Protein AF-A0A1F9MI83-F1 (afdb_monomer_lite)

Radius of gyration: 18.37 Å; chains: 1; bounding box: 44×32×66 Å

Secondary structure (DSSP, 8-state):
--TTTT---HHHHHHHHHHH--HHHHHHHHHHHHHHHHHHSSSPPPHHHHHHHHHHHHHHHHHHHHHHHHHHHHHHHHH-TT-HHHH-S-HHHHHHHHHHHHHHHHHHHHHHTT-SHHHHHHHHHHHHHHHIIIIIGGG---HHHHHHHHHTHHHHHHHHHHGGGS---HHHHHHHHHHHHHHHHHHHHHH-HHHHTTHHHHHHHHHHHHHHHHHHHHHHHTT--

pLDDT: mean 83.49, std 12.13, range [43.91, 96.06]

Structure (mmCIF, N/CA/C/O backbone):
data_AF-A0A1F9MI83-F1
#
_entry.id   AF-A0A1F9MI83-F1
#
loop_
_atom_site.group_PDB
_atom_site.id
_atom_site.type_symbol
_atom_site.label_atom_id
_atom_site.label_alt_id
_atom_site.label_comp_id
_atom_site.label_asym_id
_atom_site.label_entity_id
_atom_site.label_seq_id
_atom_site.pdbx_PDB_ins_code
_atom_site.Cartn_x
_atom_site.Cartn_y
_atom_site.Cartn_z
_atom_site.occupancy
_atom_site.B_iso_or_equiv
_atom_site.auth_seq_id
_atom_site.auth_comp_id
_atom_site.auth_asym_id
_atom_site.auth_atom_id
_atom_site.pdbx_PDB_model_num
ATOM 1 N N . MET A 1 1 ? 6.511 13.849 33.354 1.00 43.91 1 MET A N 1
ATOM 2 C CA . MET A 1 1 ? 6.589 12.409 33.003 1.00 43.91 1 MET A CA 1
ATOM 3 C C . MET A 1 1 ? 6.367 12.221 31.495 1.00 43.91 1 MET A C 1
ATOM 5 O O . MET A 1 1 ? 5.245 11.987 31.078 1.00 43.91 1 MET A O 1
ATOM 9 N N . VAL A 1 2 ? 7.409 12.371 30.664 1.00 48.22 2 VAL A N 1
ATOM 10 C CA . VAL A 1 2 ? 7.312 12.380 29.175 1.00 48.22 2 VAL A CA 1
ATOM 11 C C . VAL A 1 2 ? 7.837 11.072 28.530 1.00 48.22 2 VAL A C 1
ATOM 13 O O . VAL A 1 2 ? 7.859 10.923 27.315 1.00 48.22 2 VAL A O 1
ATOM 16 N N . GLY A 1 3 ? 8.216 10.068 29.328 1.00 50.25 3 GLY A N 1
ATOM 17 C CA . GLY A 1 3 ? 8.986 8.911 28.841 1.00 50.25 3 GLY A CA 1
ATOM 18 C C . GLY A 1 3 ? 8.217 7.780 28.139 1.00 50.25 3 GLY A C 1
ATOM 19 O O . GLY A 1 3 ? 8.832 7.015 27.408 1.00 50.25 3 GLY A O 1
ATOM 20 N N . ALA A 1 4 ? 6.896 7.649 28.312 1.00 53.94 4 ALA A N 1
ATOM 21 C CA . ALA A 1 4 ? 6.168 6.448 27.860 1.00 53.94 4 ALA A CA 1
ATOM 22 C C . ALA A 1 4 ? 5.458 6.585 26.494 1.00 53.94 4 ALA A C 1
ATOM 24 O O . ALA A 1 4 ? 4.932 5.612 25.962 1.00 53.94 4 ALA A O 1
ATOM 25 N N . ALA A 1 5 ? 5.438 7.776 25.887 1.00 59.97 5 ALA A N 1
ATOM 26 C CA . ALA A 1 5 ? 4.565 8.073 24.742 1.00 59.97 5 ALA A CA 1
ATOM 27 C C . ALA A 1 5 ? 5.072 7.570 23.370 1.00 59.97 5 ALA A C 1
ATOM 29 O O . ALA A 1 5 ? 4.504 7.940 22.336 1.00 59.97 5 ALA A O 1
ATOM 30 N N . TRP A 1 6 ? 6.139 6.769 23.328 1.00 64.00 6 TRP A N 1
ATOM 31 C CA . TRP A 1 6 ? 6.824 6.386 22.084 1.00 64.00 6 TRP A CA 1
ATOM 32 C C . TRP A 1 6 ? 6.643 4.932 21.664 1.00 64.00 6 TRP A C 1
ATOM 34 O O . TRP A 1 6 ? 6.812 4.637 20.484 1.00 64.00 6 TRP A O 1
ATOM 44 N N . PHE A 1 7 ? 6.280 4.039 22.581 1.00 75.81 7 PHE A N 1
ATOM 45 C CA . PHE A 1 7 ? 6.381 2.609 22.321 1.00 75.81 7 PHE A CA 1
ATOM 46 C C . PHE A 1 7 ? 5.010 1.951 22.229 1.00 75.81 7 PHE A C 1
ATOM 48 O O . PHE A 1 7 ? 4.203 2.033 23.151 1.00 75.81 7 PHE A O 1
ATOM 55 N N . VAL A 1 8 ? 4.774 1.278 21.102 1.00 82.81 8 VAL A N 1
ATOM 56 C CA . VAL A 1 8 ? 3.785 0.201 21.015 1.00 82.81 8 VAL A CA 1
ATOM 57 C C . VAL A 1 8 ? 4.423 -1.020 21.666 1.00 82.81 8 VAL A C 1
ATOM 59 O O . VAL A 1 8 ? 5.556 -1.378 21.330 1.00 82.81 8 VAL A O 1
ATOM 62 N N . GLY A 1 9 ? 3.730 -1.656 22.609 1.00 88.44 9 GLY A N 1
ATOM 63 C CA . GLY A 1 9 ? 4.241 -2.873 23.236 1.00 88.44 9 GLY A CA 1
ATOM 64 C C . GLY A 1 9 ? 4.472 -3.966 22.188 1.00 88.44 9 GLY A C 1
ATOM 65 O O . GLY A 1 9 ? 3.665 -4.134 21.276 1.00 88.44 9 GLY A O 1
ATOM 66 N N . LYS A 1 10 ? 5.548 -4.754 22.314 1.00 90.88 10 LYS A N 1
ATOM 67 C CA . LYS A 1 10 ? 5.870 -5.839 21.362 1.00 90.88 10 LYS A CA 1
ATOM 68 C C . LYS A 1 10 ? 4.682 -6.779 21.121 1.00 90.88 10 LYS A C 1
ATOM 70 O O . LYS A 1 10 ? 4.421 -7.152 19.982 1.00 90.88 10 LYS A O 1
ATOM 75 N N . GLN A 1 11 ? 3.967 -7.145 22.184 1.00 93.12 11 GLN A N 1
ATOM 76 C CA . GLN A 1 11 ? 2.788 -8.014 22.104 1.00 93.12 11 GLN A CA 1
ATOM 77 C C . GLN A 1 11 ? 1.635 -7.353 21.338 1.00 93.12 11 GLN A C 1
ATOM 79 O O . GLN A 1 11 ? 0.977 -8.013 20.540 1.00 93.12 11 GLN A O 1
ATOM 84 N N . GLU A 1 12 ? 1.428 -6.050 21.531 1.00 92.62 12 GLU A N 1
ATOM 85 C CA . GLU A 1 12 ? 0.394 -5.276 20.841 1.00 92.62 12 GLU A CA 1
ATOM 86 C C . GLU A 1 12 ? 0.704 -5.158 19.344 1.00 92.62 12 GLU A C 1
ATOM 88 O O . GLU A 1 12 ? -0.150 -5.455 18.513 1.00 92.62 12 GLU A O 1
ATOM 93 N N . LEU A 1 13 ? 1.955 -4.845 18.987 1.00 92.50 13 LEU A N 1
ATOM 94 C CA . LEU A 1 13 ? 2.386 -4.797 17.590 1.00 92.50 13 LEU A CA 1
ATOM 95 C C . LEU A 1 13 ? 2.268 -6.172 16.916 1.00 92.50 13 LEU A C 1
ATOM 97 O O . LEU A 1 13 ? 1.817 -6.267 15.779 1.00 92.50 13 LEU A O 1
ATOM 101 N N . GLN A 1 14 ? 2.637 -7.251 17.612 1.00 94.12 14 GLN A N 1
ATOM 102 C CA . GLN A 1 14 ? 2.459 -8.613 17.100 1.00 94.12 14 GLN A CA 1
ATOM 103 C C . GLN A 1 14 ? 0.983 -8.964 16.896 1.00 94.12 14 GLN A C 1
ATOM 105 O O . GLN A 1 14 ? 0.645 -9.578 15.885 1.00 94.12 14 GLN A O 1
ATOM 110 N N . ALA A 1 15 ? 0.108 -8.572 17.824 1.00 93.50 15 ALA A N 1
ATOM 111 C CA . ALA A 1 15 ? -1.331 -8.754 17.676 1.00 93.50 15 ALA A CA 1
ATOM 112 C C . ALA A 1 15 ? -1.861 -7.973 16.466 1.00 93.50 15 ALA A C 1
ATOM 114 O O . ALA A 1 15 ? -2.582 -8.542 15.650 1.00 93.50 15 ALA A O 1
ATOM 115 N N . TYR A 1 16 ? -1.428 -6.720 16.294 1.00 94.38 16 TYR A N 1
ATOM 116 C CA . TYR A 1 16 ? -1.792 -5.895 15.143 1.00 94.38 16 TYR A CA 1
ATOM 117 C C . TYR A 1 16 ? -1.358 -6.536 13.817 1.00 94.38 16 TYR A C 1
ATOM 119 O O . TYR A 1 16 ? -2.160 -6.651 12.892 1.00 94.38 16 TYR A O 1
ATOM 127 N N . LEU A 1 17 ? -0.111 -7.011 13.723 1.00 93.44 17 LEU A N 1
ATOM 128 C CA . LEU A 1 17 ? 0.391 -7.662 12.510 1.00 93.44 17 LEU A CA 1
ATOM 129 C C . LEU A 1 17 ? -0.371 -8.953 12.193 1.00 93.44 17 LEU A C 1
ATOM 131 O O . LEU A 1 17 ? -0.679 -9.202 11.033 1.00 93.44 17 LEU A O 1
ATOM 135 N N . ARG A 1 18 ? -0.732 -9.752 13.202 1.00 92.19 18 ARG A N 1
ATOM 136 C CA . ARG A 1 18 ? -1.563 -10.951 12.994 1.00 92.19 18 ARG A CA 1
ATOM 137 C C . ARG A 1 18 ? -2.976 -10.606 12.532 1.00 92.19 18 ARG A C 1
ATOM 139 O O . ARG A 1 18 ? -3.521 -11.319 11.700 1.00 92.19 18 ARG A O 1
ATOM 146 N N . GLU A 1 19 ? -3.556 -9.530 13.061 1.00 91.19 19 GLU A N 1
ATOM 147 C CA . GLU A 1 19 ? -4.901 -9.078 12.697 1.00 91.19 19 GLU A CA 1
ATOM 148 C C . GLU A 1 19 ? -4.946 -8.503 11.272 1.00 91.19 19 GLU A C 1
ATOM 150 O O . GLU A 1 19 ? -5.883 -8.777 10.521 1.00 91.19 19 GLU A O 1
ATOM 155 N N . ARG A 1 20 ? -3.954 -7.685 10.890 1.00 88.06 20 ARG A N 1
ATOM 156 C CA . ARG A 1 20 ? -4.033 -6.842 9.683 1.00 88.06 20 ARG A CA 1
ATOM 157 C C . ARG A 1 20 ? -3.068 -7.220 8.570 1.00 88.06 20 ARG A C 1
ATOM 159 O O . ARG A 1 20 ? -3.321 -6.808 7.445 1.00 88.06 20 ARG A O 1
ATOM 166 N N . PHE A 1 21 ? -2.011 -7.986 8.837 1.00 87.50 21 PHE A N 1
ATOM 167 C CA . PHE A 1 21 ? -0.965 -8.327 7.867 1.00 87.50 21 PHE A CA 1
ATOM 168 C C . PHE A 1 21 ? -0.894 -9.838 7.618 1.00 87.50 21 PHE A C 1
ATOM 170 O O . PHE A 1 21 ? 0.111 -10.495 7.887 1.00 87.50 21 PHE A O 1
ATOM 177 N N . SER A 1 22 ? -1.984 -10.409 7.099 1.00 88.00 22 SER A N 1
ATOM 178 C CA . SER A 1 22 ? -1.985 -11.806 6.657 1.00 88.00 22 SER A CA 1
ATOM 179 C C . SER A 1 22 ? -1.065 -11.972 5.437 1.00 88.00 22 SER A C 1
ATOM 181 O O . SER A 1 22 ? -1.323 -11.346 4.403 1.00 88.00 22 SER A O 1
ATOM 183 N N . PRO A 1 23 ? -0.022 -12.823 5.490 1.00 87.44 23 PRO A N 1
ATOM 184 C CA . PRO A 1 23 ? 0.872 -13.033 4.350 1.00 87.44 23 PRO A CA 1
ATOM 185 C C . PRO A 1 23 ? 0.140 -13.528 3.098 1.00 87.44 23 PRO A C 1
ATOM 187 O O . PRO A 1 23 ? 0.492 -13.132 1.992 1.00 87.44 23 PRO A O 1
ATOM 190 N N . ALA A 1 24 ? -0.922 -14.325 3.271 1.00 85.75 24 ALA A N 1
ATOM 191 C CA . ALA A 1 24 ? -1.758 -14.828 2.177 1.00 85.75 24 ALA A CA 1
ATOM 192 C C . ALA A 1 24 ? -2.451 -13.709 1.383 1.00 85.75 24 ALA A C 1
ATOM 194 O O . ALA A 1 24 ? -2.837 -13.904 0.238 1.00 85.75 24 ALA A O 1
ATOM 195 N N . VAL A 1 25 ? -2.597 -12.540 2.003 1.00 84.06 25 VAL A N 1
ATOM 196 C CA . VAL A 1 25 ? -3.234 -11.354 1.440 1.00 84.06 25 VAL A CA 1
ATOM 197 C C . VAL A 1 25 ? -2.121 -10.474 0.860 1.00 84.06 25 VAL A C 1
ATOM 199 O O . VAL A 1 25 ? -2.089 -10.228 -0.348 1.00 84.06 25 VAL A O 1
ATOM 202 N N . PHE A 1 26 ? -1.145 -10.059 1.666 1.00 87.94 26 PHE A N 1
ATOM 203 C CA . PHE A 1 26 ? -0.153 -9.060 1.249 1.00 87.94 26 PHE A CA 1
ATOM 204 C C . PHE A 1 26 ? 0.858 -9.550 0.210 1.00 87.94 26 PHE A C 1
ATOM 206 O O . PHE A 1 26 ? 1.287 -8.747 -0.616 1.00 87.94 26 PHE A O 1
ATOM 213 N N . LEU A 1 27 ? 1.231 -10.833 0.224 1.00 90.69 27 LEU A N 1
ATOM 214 C CA . LEU A 1 27 ? 2.248 -11.358 -0.689 1.00 90.69 27 LEU A CA 1
ATOM 215 C C . LEU A 1 27 ? 1.761 -11.415 -2.153 1.00 90.69 27 LEU A C 1
ATOM 217 O O . LEU A 1 27 ? 2.487 -10.938 -3.024 1.00 90.69 27 LEU A O 1
ATOM 221 N N . PRO A 1 28 ? 0.540 -11.900 -2.469 1.00 90.56 28 PRO A N 1
ATOM 222 C CA . PRO A 1 28 ? -0.002 -11.782 -3.825 1.00 90.56 28 PRO A CA 1
ATOM 223 C C . PRO A 1 28 ? -0.122 -10.334 -4.307 1.00 90.56 28 PRO A C 1
ATOM 225 O O . PRO A 1 28 ? 0.176 -10.041 -5.463 1.00 90.56 28 PRO A O 1
ATOM 228 N N . LEU A 1 29 ? -0.529 -9.420 -3.420 1.00 90.25 29 LEU A N 1
ATOM 229 C CA . LEU A 1 29 ? -0.647 -8.004 -3.756 1.00 90.25 29 LEU A CA 1
ATOM 230 C C . LEU A 1 29 ? 0.723 -7.387 -4.065 1.00 90.25 29 LEU A C 1
ATOM 232 O O . LEU A 1 29 ? 0.864 -6.696 -5.072 1.00 90.25 29 LEU A O 1
ATOM 236 N N . SER A 1 30 ? 1.742 -7.644 -3.242 1.00 93.81 30 SER A N 1
ATOM 237 C CA . SER A 1 30 ? 3.089 -7.125 -3.498 1.00 93.81 30 SER A CA 1
ATOM 238 C C . SER A 1 30 ? 3.699 -7.715 -4.768 1.00 93.81 30 SER A C 1
ATOM 240 O O . SER A 1 30 ? 4.339 -6.980 -5.522 1.00 93.81 30 SER A O 1
ATOM 242 N N . LEU A 1 31 ? 3.449 -8.996 -5.056 1.00 93.62 31 LEU A N 1
ATOM 243 C CA . LEU A 1 31 ? 3.874 -9.636 -6.300 1.00 93.62 31 LEU A CA 1
ATOM 244 C C . LEU A 1 31 ? 3.211 -8.981 -7.516 1.00 93.62 31 LEU A C 1
ATOM 246 O O . LEU A 1 31 ? 3.895 -8.627 -8.473 1.00 93.62 31 LEU A O 1
ATOM 250 N N . LEU A 1 32 ? 1.896 -8.754 -7.462 1.00 92.81 32 LEU A N 1
ATOM 251 C CA . LEU A 1 32 ? 1.160 -8.088 -8.534 1.00 92.81 32 LEU A CA 1
ATOM 252 C C . LEU A 1 32 ? 1.691 -6.679 -8.809 1.00 92.81 32 LEU A C 1
ATOM 254 O O . LEU A 1 32 ? 1.900 -6.309 -9.963 1.00 92.81 32 LEU A O 1
ATOM 258 N N . LEU A 1 33 ? 1.927 -5.895 -7.758 1.00 93.62 33 LEU A N 1
ATOM 259 C CA . LEU A 1 33 ? 2.471 -4.546 -7.900 1.00 93.62 33 LEU A CA 1
ATOM 260 C C . LEU A 1 33 ? 3.909 -4.568 -8.428 1.00 93.62 33 LEU A C 1
ATOM 262 O O . LEU A 1 33 ? 4.267 -3.709 -9.227 1.00 93.62 33 LEU A O 1
ATOM 266 N N . SER A 1 34 ? 4.710 -5.565 -8.045 1.00 92.44 34 SER A N 1
ATOM 267 C CA . SER A 1 34 ? 6.068 -5.749 -8.578 1.00 92.44 34 SER A CA 1
ATOM 268 C C . SER A 1 34 ? 6.053 -6.054 -10.067 1.00 92.44 34 SER A C 1
ATOM 270 O O . SER A 1 34 ? 6.788 -5.429 -10.824 1.00 92.44 34 SER A O 1
ATOM 272 N N . LEU A 1 35 ? 5.171 -6.959 -10.500 1.00 90.81 35 LEU A N 1
ATOM 273 C CA . LEU A 1 35 ? 4.976 -7.269 -11.915 1.00 90.81 35 LEU A CA 1
ATOM 274 C C . LEU A 1 35 ? 4.499 -6.039 -12.691 1.00 90.81 35 LEU A C 1
ATOM 276 O O . LEU A 1 35 ? 4.996 -5.781 -13.781 1.00 90.81 35 LEU A O 1
ATOM 280 N N . ALA A 1 36 ? 3.582 -5.250 -12.126 1.00 91.50 36 ALA A N 1
ATOM 281 C CA . ALA A 1 36 ? 3.129 -4.007 -12.742 1.00 91.50 36 ALA A CA 1
ATOM 282 C C . ALA A 1 36 ? 4.271 -2.992 -12.914 1.00 91.50 36 ALA A C 1
ATOM 284 O O . ALA A 1 36 ? 4.358 -2.343 -13.955 1.00 91.50 36 ALA A O 1
ATOM 285 N N . VAL A 1 37 ? 5.161 -2.878 -11.921 1.00 91.00 37 VAL A N 1
ATOM 286 C CA . VAL A 1 37 ? 6.367 -2.045 -12.027 1.00 91.00 37 VAL A CA 1
ATOM 287 C C . VAL A 1 37 ? 7.288 -2.569 -13.126 1.00 91.00 37 VAL A C 1
ATOM 289 O O . VAL A 1 37 ? 7.678 -1.798 -13.994 1.00 91.00 37 VAL A O 1
ATOM 292 N N . GLU A 1 38 ? 7.600 -3.866 -13.140 1.00 89.88 38 GLU A N 1
ATOM 293 C CA . GLU A 1 38 ? 8.499 -4.476 -14.132 1.00 89.88 38 GLU A CA 1
ATOM 294 C C . GLU A 1 38 ? 7.960 -4.364 -15.567 1.00 89.88 38 GLU A C 1
ATOM 296 O O . GLU A 1 38 ? 8.692 -3.950 -16.462 1.00 89.88 38 GLU A O 1
ATOM 301 N N . LEU A 1 39 ? 6.664 -4.610 -15.787 1.00 88.56 39 LEU A N 1
ATOM 302 C CA . LEU A 1 39 ? 6.006 -4.410 -17.088 1.00 88.56 39 LEU A CA 1
ATOM 303 C C . LEU A 1 39 ? 6.033 -2.943 -17.546 1.00 88.56 39 LEU A C 1
ATOM 305 O O . LEU A 1 39 ? 6.007 -2.658 -18.745 1.00 88.56 39 LEU A O 1
ATOM 309 N N . GLY A 1 40 ? 6.079 -2.007 -16.596 1.00 85.94 40 GLY A N 1
ATOM 310 C CA . GLY A 1 40 ? 6.210 -0.580 -16.867 1.00 85.94 40 GLY A CA 1
ATOM 311 C C . GLY A 1 40 ? 7.608 -0.161 -17.333 1.00 85.94 40 GLY A C 1
ATOM 312 O O . GLY A 1 40 ? 7.738 0.901 -17.945 1.00 85.94 40 GLY A O 1
ATOM 313 N N . ARG A 1 41 ? 8.647 -0.968 -17.075 1.00 85.38 41 ARG A N 1
ATOM 314 C CA . ARG A 1 41 ? 10.047 -0.684 -17.442 1.00 85.38 41 ARG A CA 1
ATOM 315 C C . ARG A 1 41 ? 10.324 -1.068 -18.903 1.00 85.38 41 ARG A C 1
ATOM 317 O O . ARG A 1 41 ? 9.587 -1.848 -19.514 1.00 85.38 41 ARG A O 1
ATOM 324 N N . LYS A 1 42 ? 11.379 -0.507 -19.508 1.00 76.31 42 LYS A N 1
ATOM 325 C CA . LYS A 1 42 ? 11.920 -1.021 -20.781 1.00 76.31 42 LYS A CA 1
ATOM 326 C C . LYS A 1 42 ? 12.950 -2.087 -20.453 1.00 76.31 42 LYS A C 1
ATOM 328 O O . LYS A 1 42 ? 14.055 -1.773 -20.060 1.00 76.31 42 LYS A O 1
ATOM 333 N N . GLY A 1 43 ? 12.589 -3.344 -20.637 1.00 77.25 43 GLY A N 1
ATOM 334 C CA . GLY A 1 43 ? 13.514 -4.445 -20.431 1.00 77.25 43 GLY A CA 1
ATOM 335 C C . GLY A 1 43 ? 12.791 -5.774 -20.449 1.00 77.25 43 GLY A C 1
ATOM 336 O O . GLY A 1 43 ? 11.565 -5.830 -20.578 1.00 77.25 43 GLY A O 1
ATOM 337 N N . GLU A 1 44 ? 13.574 -6.836 -20.334 1.00 79.94 44 GLU A N 1
ATOM 338 C CA . GLU A 1 44 ? 13.049 -8.171 -20.094 1.00 79.94 44 GLU A CA 1
ATOM 339 C C . GLU A 1 44 ? 12.633 -8.313 -18.630 1.00 79.94 44 GLU A C 1
ATOM 341 O O . GLU A 1 44 ? 13.249 -7.744 -17.727 1.00 79.94 44 GLU A O 1
ATOM 346 N N . LEU A 1 45 ? 11.581 -9.095 -18.397 1.00 85.75 45 LEU A N 1
ATOM 347 C CA . LEU A 1 45 ? 11.127 -9.408 -17.050 1.00 85.75 45 LEU A CA 1
ATOM 348 C C . LEU A 1 45 ? 12.211 -10.200 -16.315 1.00 85.75 45 LEU A C 1
ATOM 350 O O . LEU A 1 45 ? 12.543 -11.321 -16.697 1.00 85.75 45 LEU A O 1
ATOM 354 N N . SER A 1 46 ? 12.726 -9.636 -15.225 1.00 90.31 46 SER A N 1
ATOM 355 C CA . SER A 1 46 ? 13.713 -10.306 -14.383 1.00 90.31 46 SER A CA 1
ATOM 356 C C . SER A 1 46 ? 13.050 -10.901 -13.145 1.00 90.31 46 SER A C 1
ATOM 358 O O . SER A 1 46 ? 12.472 -10.184 -12.321 1.00 90.31 46 SER A O 1
ATOM 360 N N . LEU A 1 47 ? 13.169 -12.222 -12.973 1.00 91.75 47 LEU A N 1
ATOM 361 C CA . LEU A 1 47 ? 12.645 -12.913 -11.792 1.00 91.75 47 LEU A CA 1
ATOM 362 C C . LEU A 1 47 ? 13.288 -12.384 -10.501 1.00 91.75 47 LEU A C 1
ATOM 364 O O . LEU A 1 47 ? 12.589 -12.150 -9.518 1.00 91.75 47 LEU A O 1
ATOM 368 N N . SER A 1 48 ? 14.603 -12.151 -10.499 1.00 93.00 48 SER A N 1
ATOM 369 C CA . SER A 1 48 ? 15.314 -11.642 -9.319 1.00 93.00 48 SER A CA 1
ATOM 370 C C . SER A 1 48 ? 14.908 -10.206 -8.979 1.00 93.00 48 SER A C 1
ATOM 372 O O . SER A 1 48 ? 14.693 -9.901 -7.803 1.00 93.00 48 SER A O 1
ATOM 374 N N . SER A 1 49 ? 14.728 -9.346 -9.991 1.00 90.00 49 SER A N 1
ATOM 375 C CA . SER A 1 49 ? 14.204 -7.984 -9.804 1.00 90.00 49 SER A CA 1
ATOM 376 C C . SER A 1 49 ? 12.785 -8.023 -9.241 1.00 90.00 49 SER A C 1
ATOM 378 O O . SER A 1 49 ? 12.500 -7.386 -8.228 1.00 90.00 49 SER A O 1
ATOM 380 N N . THR A 1 50 ? 11.921 -8.863 -9.819 1.00 92.06 50 THR A N 1
ATOM 381 C CA . THR A 1 50 ? 10.528 -9.034 -9.384 1.00 92.06 50 THR A CA 1
ATOM 382 C C . THR A 1 50 ? 10.448 -9.487 -7.928 1.00 92.06 50 THR A C 1
ATOM 384 O O . THR A 1 50 ? 9.701 -8.901 -7.145 1.00 92.06 50 THR A O 1
ATOM 387 N N . LEU A 1 51 ? 11.235 -10.492 -7.526 1.00 94.56 51 LEU A N 1
ATOM 388 C CA . LEU A 1 51 ? 11.266 -10.977 -6.141 1.00 94.56 51 LEU A CA 1
ATOM 389 C C . LEU A 1 51 ? 11.803 -9.914 -5.174 1.00 94.56 51 LEU A C 1
ATOM 391 O O . LEU A 1 51 ? 11.246 -9.727 -4.093 1.00 94.56 51 LEU A O 1
ATOM 395 N N . THR A 1 52 ? 12.840 -9.176 -5.574 1.00 92.75 52 THR A N 1
ATOM 396 C CA . THR A 1 52 ? 13.401 -8.085 -4.764 1.00 92.75 52 THR A CA 1
ATOM 397 C C . THR A 1 52 ? 12.371 -6.976 -4.560 1.00 92.75 52 THR A C 1
ATOM 399 O O . THR A 1 52 ? 12.117 -6.571 -3.426 1.00 92.75 52 THR A O 1
ATOM 402 N N . LEU A 1 53 ? 11.711 -6.533 -5.634 1.00 91.19 53 LEU A N 1
ATOM 403 C CA . LEU A 1 53 ? 10.624 -5.556 -5.568 1.00 91.19 53 LEU A CA 1
ATOM 404 C C . LEU A 1 53 ? 9.454 -6.064 -4.724 1.00 91.19 53 LEU A C 1
ATOM 406 O O . LEU A 1 53 ? 8.902 -5.294 -3.942 1.00 91.19 53 LEU A O 1
ATOM 410 N N . THR A 1 54 ? 9.135 -7.357 -4.809 1.00 94.06 54 THR A N 1
ATOM 411 C CA . THR A 1 54 ? 8.053 -7.979 -4.031 1.00 94.06 54 THR A CA 1
ATOM 412 C C . THR A 1 54 ? 8.319 -7.831 -2.541 1.00 94.06 54 THR A C 1
ATOM 414 O O . THR A 1 54 ? 7.417 -7.442 -1.801 1.00 94.06 54 THR A O 1
ATOM 417 N N . LEU A 1 55 ? 9.555 -8.081 -2.100 1.00 92.75 55 LEU A N 1
ATOM 418 C CA . LEU A 1 55 ? 9.963 -7.908 -0.706 1.00 92.75 55 LEU A CA 1
ATOM 419 C C . LEU A 1 55 ? 9.982 -6.433 -0.292 1.00 92.75 55 LEU A C 1
ATOM 421 O O . LEU A 1 55 ? 9.479 -6.089 0.777 1.00 92.75 55 LEU A O 1
ATOM 425 N N . VAL A 1 56 ? 10.513 -5.554 -1.146 1.00 91.69 56 VAL A N 1
ATOM 426 C CA . VAL A 1 56 ? 10.571 -4.106 -0.888 1.00 91.69 56 VAL A CA 1
ATOM 427 C C . VAL A 1 56 ? 9.172 -3.519 -0.737 1.00 91.69 56 VAL A C 1
ATOM 429 O O . VAL A 1 56 ? 8.953 -2.712 0.163 1.00 91.69 56 VAL A O 1
ATOM 432 N N . LEU A 1 57 ? 8.215 -3.955 -1.561 1.00 93.62 57 LEU A N 1
ATOM 433 C CA . LEU A 1 57 ? 6.832 -3.482 -1.559 1.00 93.62 57 LEU A CA 1
ATOM 434 C C . LEU A 1 57 ? 6.015 -3.943 -0.347 1.00 93.62 57 LEU A C 1
ATOM 436 O O . LEU A 1 57 ? 4.999 -3.318 -0.047 1.00 93.62 57 LEU A O 1
ATOM 440 N N . LEU A 1 58 ? 6.459 -4.947 0.415 1.00 94.75 58 LEU A N 1
ATOM 441 C CA . LEU A 1 58 ? 5.785 -5.322 1.666 1.00 94.75 58 LEU A CA 1
ATOM 442 C C . LEU A 1 58 ? 5.827 -4.191 2.705 1.00 94.75 58 LEU A C 1
ATOM 444 O O . LEU A 1 58 ? 4.836 -3.962 3.398 1.00 94.75 58 LEU A O 1
ATOM 448 N N . LEU A 1 59 ? 6.941 -3.456 2.793 1.00 94.75 59 LEU A N 1
ATOM 449 C CA . LEU A 1 59 ? 7.106 -2.345 3.738 1.00 94.75 59 LEU A CA 1
ATOM 450 C C . LEU A 1 59 ? 6.147 -1.169 3.479 1.00 94.75 59 LEU A C 1
ATOM 452 O O . LEU A 1 59 ? 5.441 -0.787 4.417 1.00 94.75 59 LEU A O 1
ATOM 456 N N . PRO A 1 60 ? 6.062 -0.591 2.262 1.00 95.19 60 PRO A N 1
ATOM 457 C CA . PRO A 1 60 ? 5.124 0.485 1.997 1.00 95.19 60 PRO A CA 1
ATOM 458 C C . PRO A 1 60 ? 3.683 -0.009 2.059 1.00 95.19 60 PRO A C 1
ATOM 460 O O . PRO A 1 60 ? 2.837 0.733 2.537 1.00 95.19 60 PRO A O 1
ATOM 463 N N . LEU A 1 61 ? 3.378 -1.254 1.667 1.00 94.81 61 LEU A N 1
ATOM 464 C CA . LEU A 1 61 ? 2.030 -1.804 1.840 1.00 94.81 61 LEU A CA 1
ATOM 465 C C . LEU A 1 61 ? 1.624 -1.875 3.316 1.00 94.81 61 LEU A C 1
ATOM 467 O O . LEU A 1 61 ? 0.514 -1.469 3.663 1.00 94.81 61 LEU A O 1
ATOM 471 N N . LEU A 1 62 ? 2.523 -2.333 4.192 1.00 94.81 62 LEU A N 1
ATOM 472 C CA . LEU A 1 62 ? 2.288 -2.334 5.634 1.00 94.81 62 LEU A CA 1
ATOM 473 C C . LEU A 1 62 ? 2.146 -0.906 6.179 1.00 94.81 62 LEU A C 1
ATOM 475 O O . LEU A 1 62 ? 1.216 -0.631 6.934 1.00 94.81 62 LEU A O 1
ATOM 479 N N . GLY A 1 63 ? 3.029 0.012 5.774 1.00 95.62 63 GLY A N 1
ATOM 480 C CA . GLY A 1 63 ? 2.958 1.421 6.164 1.00 95.62 63 GLY A CA 1
ATOM 481 C C . GLY A 1 63 ? 1.630 2.060 5.757 1.00 95.62 63 GLY A C 1
ATOM 482 O O . GLY A 1 63 ? 0.929 2.620 6.593 1.00 95.62 63 GLY A O 1
ATOM 483 N N . LEU A 1 64 ? 1.221 1.889 4.499 1.00 93.81 64 LEU A N 1
ATOM 484 C CA . LEU A 1 64 ? -0.065 2.364 3.992 1.00 93.81 64 LEU A CA 1
ATOM 485 C C . LEU A 1 64 ? -1.244 1.746 4.744 1.00 93.81 64 LEU A C 1
ATOM 487 O O . LEU A 1 64 ? -2.189 2.460 5.056 1.00 93.81 64 LEU A O 1
ATOM 491 N N . ARG A 1 65 ? -1.203 0.450 5.074 1.00 93.25 65 ARG A N 1
ATOM 492 C CA . ARG A 1 65 ? -2.276 -0.181 5.855 1.00 93.25 65 ARG A CA 1
ATOM 493 C C . ARG A 1 65 ? -2.394 0.419 7.253 1.00 93.25 65 ARG A C 1
ATOM 495 O O . ARG A 1 65 ? -3.501 0.704 7.696 1.00 93.25 65 ARG A O 1
ATOM 502 N N . ILE A 1 66 ? -1.268 0.648 7.926 1.00 94.88 66 ILE A N 1
ATOM 503 C CA . ILE A 1 66 ? -1.257 1.295 9.242 1.00 94.88 66 ILE A CA 1
ATOM 504 C C . ILE A 1 66 ? -1.785 2.730 9.143 1.00 94.88 66 ILE A C 1
ATOM 506 O O . ILE A 1 66 ? -2.520 3.171 10.025 1.00 94.88 66 ILE A O 1
ATOM 510 N N . LEU A 1 67 ? -1.435 3.456 8.077 1.00 94.56 67 LEU A N 1
ATOM 511 C CA . LEU A 1 67 ? -1.938 4.805 7.828 1.00 94.56 67 LEU A CA 1
ATOM 512 C C . LEU A 1 67 ? -3.463 4.821 7.653 1.00 94.56 67 LEU A C 1
ATOM 514 O O . LEU A 1 67 ? -4.129 5.649 8.277 1.00 94.56 67 LEU A O 1
ATOM 518 N N . ASP A 1 68 ? -4.003 3.904 6.843 1.00 91.56 68 ASP A N 1
ATOM 519 C CA . ASP A 1 68 ? -5.448 3.737 6.664 1.00 91.56 68 ASP A CA 1
ATOM 520 C C . ASP A 1 68 ? -6.133 3.493 8.015 1.00 91.56 68 ASP A C 1
ATOM 522 O O . ASP A 1 68 ? -7.052 4.223 8.393 1.00 91.56 68 ASP A O 1
ATOM 526 N N . ASP A 1 69 ? -5.641 2.499 8.761 1.00 92.69 69 ASP A N 1
ATOM 527 C CA . ASP A 1 69 ? -6.222 2.075 10.033 1.00 92.69 69 ASP A CA 1
ATOM 528 C C . ASP A 1 69 ? -6.169 3.202 11.067 1.00 92.69 69 ASP A C 1
ATOM 530 O O . ASP A 1 69 ? -7.145 3.434 11.778 1.00 92.69 69 ASP A O 1
ATOM 534 N N . TYR A 1 70 ? -5.062 3.952 11.123 1.00 94.56 70 TYR A N 1
ATOM 535 C CA . TYR A 1 70 ? -4.910 5.097 12.022 1.00 94.56 70 TYR A CA 1
ATOM 536 C C . TYR A 1 70 ? -5.991 6.156 11.793 1.00 94.56 70 TYR A C 1
ATOM 538 O O . TYR A 1 70 ? -6.549 6.701 12.748 1.00 94.56 70 TYR A O 1
ATOM 546 N N . HIS A 1 71 ? -6.308 6.446 10.533 1.00 92.25 71 HIS A N 1
ATOM 547 C CA . HIS A 1 71 ? -7.334 7.427 10.196 1.00 92.25 71 HIS A CA 1
ATOM 548 C C . HIS A 1 71 ? -8.766 6.902 10.354 1.00 92.25 71 HIS A C 1
ATOM 550 O O . HIS A 1 71 ? -9.696 7.712 10.372 1.00 92.25 71 HIS A O 1
ATOM 556 N N . ASP A 1 72 ? -8.937 5.592 10.524 1.00 90.44 72 ASP A N 1
ATOM 557 C CA . ASP A 1 72 ? -10.216 4.940 10.803 1.00 90.44 72 ASP A CA 1
ATOM 558 C C . ASP A 1 72 ? -10.425 4.609 12.293 1.00 90.44 72 ASP A C 1
ATOM 560 O O . ASP A 1 72 ? -11.512 4.165 12.651 1.00 90.44 72 ASP A O 1
ATOM 564 N N . VAL A 1 73 ? -9.461 4.896 13.184 1.00 93.56 73 VAL A N 1
ATOM 565 C CA . VAL A 1 73 ? -9.510 4.534 14.621 1.00 93.56 73 VAL A CA 1
ATOM 566 C C . VAL A 1 73 ? -10.820 4.906 15.309 1.00 93.56 73 VAL A C 1
ATOM 568 O O . VAL A 1 73 ? -11.395 4.071 16.001 1.00 93.56 73 VAL A O 1
ATOM 571 N N . GLU A 1 74 ? -11.312 6.135 15.138 1.00 91.38 74 GLU A N 1
ATOM 572 C CA . GLU A 1 74 ? -12.540 6.560 15.827 1.00 91.38 74 GLU A CA 1
ATOM 573 C C . GLU A 1 74 ? -13.785 5.839 15.292 1.00 91.38 74 GLU A C 1
ATOM 575 O O . GLU A 1 74 ? -14.685 5.499 16.056 1.00 91.38 74 GLU A O 1
ATOM 580 N N . LEU A 1 75 ? -13.826 5.542 13.990 1.00 88.06 75 LEU A N 1
ATOM 581 C CA . LEU A 1 75 ? -14.901 4.737 13.405 1.00 88.06 75 LEU A CA 1
ATOM 582 C C . LEU A 1 75 ? -14.801 3.277 13.850 1.00 88.06 75 LEU A C 1
ATOM 584 O O . LEU A 1 75 ? -15.817 2.644 14.134 1.00 88.06 75 LEU A O 1
ATOM 588 N N . ASP A 1 76 ? -13.584 2.751 13.928 1.00 89.88 76 ASP A N 1
ATOM 589 C CA . ASP A 1 76 ? -13.308 1.386 14.350 1.00 89.88 76 ASP A CA 1
ATOM 590 C C . ASP A 1 76 ? -13.638 1.176 15.829 1.00 89.88 76 ASP A C 1
ATOM 592 O O . ASP A 1 76 ? -14.188 0.134 16.165 1.00 89.88 76 ASP A O 1
ATOM 596 N N . ARG A 1 77 ? -13.425 2.170 16.700 1.00 92.69 77 ARG A N 1
ATOM 597 C CA . ARG A 1 77 ? -13.880 2.124 18.102 1.00 92.69 77 ARG A CA 1
ATOM 598 C C . ARG A 1 77 ? -15.390 1.950 18.230 1.00 92.69 77 ARG A C 1
ATOM 600 O O . ARG A 1 77 ? -15.843 1.278 19.149 1.00 92.69 77 ARG A O 1
ATOM 607 N N . LEU A 1 78 ? -16.159 2.538 17.313 1.00 92.12 78 LEU A N 1
ATOM 608 C CA . LEU A 1 78 ? -17.620 2.449 17.313 1.00 92.12 78 LEU A CA 1
ATOM 609 C C . LEU A 1 78 ? -18.130 1.160 16.659 1.00 92.12 78 LEU A C 1
ATOM 611 O O . LEU A 1 78 ? -19.094 0.568 17.131 1.00 92.12 78 LEU A O 1
ATOM 615 N N . ARG A 1 79 ? -17.519 0.741 15.545 1.00 89.12 79 ARG A N 1
ATOM 616 C CA . ARG A 1 79 ? -18.030 -0.357 14.703 1.00 89.12 79 ARG A CA 1
ATOM 617 C C . ARG A 1 79 ? -17.396 -1.710 14.997 1.00 89.12 79 ARG A C 1
ATOM 619 O O . ARG A 1 79 ? -18.004 -2.737 14.723 1.00 89.12 79 ARG A O 1
ATOM 626 N N . THR A 1 80 ? -16.159 -1.714 15.473 1.00 88.75 80 THR A N 1
ATOM 627 C CA . THR A 1 80 ? -15.327 -2.907 15.664 1.00 88.75 80 THR A CA 1
ATOM 628 C C . THR A 1 80 ? -14.412 -2.709 16.882 1.00 88.75 80 THR A C 1
ATOM 630 O O . THR A 1 80 ? -13.190 -2.615 16.719 1.00 88.75 80 THR A O 1
ATOM 633 N N . PRO A 1 81 ? -14.980 -2.606 18.099 1.00 88.88 81 PRO A N 1
ATOM 634 C CA . PRO A 1 81 ? -14.241 -2.224 19.306 1.00 88.88 81 PRO A CA 1
ATOM 635 C C . PRO A 1 81 ? -13.108 -3.195 19.671 1.00 88.88 81 PRO A C 1
ATOM 637 O O . PRO A 1 81 ? -12.177 -2.809 20.372 1.00 88.88 81 PRO A O 1
ATOM 640 N N . ASP A 1 82 ? -13.137 -4.427 19.161 1.00 90.75 82 ASP A N 1
ATOM 641 C CA . ASP A 1 82 ? -12.111 -5.441 19.422 1.00 90.75 82 ASP A CA 1
ATOM 642 C C . ASP A 1 82 ? -10.796 -5.216 18.656 1.00 90.75 82 ASP A C 1
ATOM 644 O O . ASP A 1 82 ? -9.764 -5.801 19.017 1.00 90.75 82 ASP A O 1
ATOM 648 N N . ARG A 1 83 ? -10.789 -4.347 17.631 1.00 90.50 83 ARG A N 1
ATOM 649 C CA . ARG A 1 83 ? -9.588 -4.064 16.826 1.00 90.50 83 ARG A CA 1
ATOM 650 C C . ARG A 1 83 ? -8.449 -3.552 17.696 1.00 90.50 83 ARG A C 1
ATOM 652 O O . ARG A 1 83 ? -8.638 -2.642 18.508 1.00 90.50 83 ARG A O 1
ATOM 659 N N . VAL A 1 84 ? -7.246 -4.096 17.493 1.00 93.56 84 VAL A N 1
ATOM 660 C CA . VAL A 1 8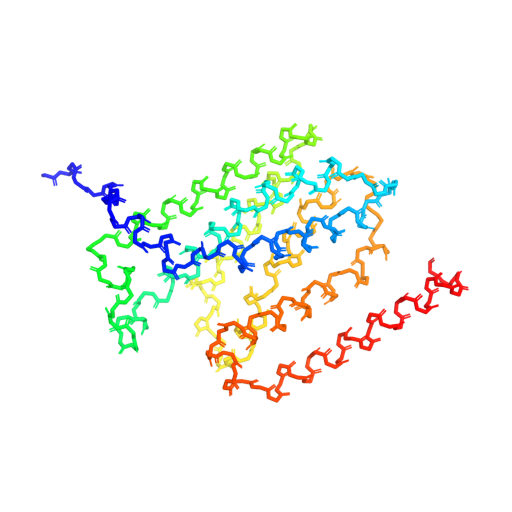4 ? -6.057 -3.754 18.296 1.00 93.56 84 VAL A CA 1
ATOM 661 C C . VAL A 1 84 ? -5.812 -2.244 18.313 1.00 93.56 84 VAL A C 1
ATOM 663 O O . VAL A 1 84 ? -5.649 -1.657 19.381 1.00 93.56 84 VAL A O 1
ATOM 666 N N . LEU A 1 85 ? -5.866 -1.591 17.149 1.00 92.06 85 LEU A N 1
ATOM 667 C CA . LEU A 1 85 ? -5.599 -0.156 17.054 1.00 92.06 85 LEU A CA 1
ATOM 668 C C . LEU A 1 85 ? -6.693 0.707 17.708 1.00 92.06 85 LEU A C 1
ATOM 670 O O . LEU A 1 85 ? -6.385 1.750 18.282 1.00 92.06 85 LEU A O 1
ATOM 674 N N . GLY A 1 86 ? -7.953 0.258 17.677 1.00 92.00 86 GLY A N 1
ATOM 675 C CA . GLY A 1 86 ? -9.070 0.933 18.345 1.00 92.00 86 GLY A CA 1
ATOM 676 C C . GLY A 1 86 ? -8.929 0.935 19.871 1.00 92.00 86 GLY A C 1
ATOM 677 O O . GLY A 1 86 ? -9.240 1.941 20.515 1.00 92.00 86 GLY A O 1
ATOM 678 N N . ARG A 1 87 ? -8.391 -0.160 20.428 1.00 92.38 87 ARG A N 1
ATOM 679 C CA . ARG A 1 87 ? -8.112 -0.343 21.866 1.00 92.38 87 ARG A CA 1
ATOM 680 C C . ARG A 1 87 ? -6.785 0.254 22.327 1.00 92.38 87 ARG A C 1
ATOM 682 O O . ARG A 1 87 ? -6.570 0.393 23.529 1.00 92.38 87 ARG A O 1
ATOM 689 N N . SER A 1 88 ? -5.892 0.587 21.398 1.00 92.31 88 SER A N 1
ATOM 690 C CA . SER A 1 88 ? -4.580 1.127 21.736 1.00 92.31 88 SER A CA 1
ATOM 691 C C . SER A 1 88 ? -4.710 2.437 22.514 1.00 92.31 88 SER A C 1
ATOM 693 O O . SER A 1 88 ? -5.393 3.373 22.087 1.00 92.31 88 SER A O 1
ATOM 695 N N . ALA A 1 89 ? -4.001 2.533 23.640 1.00 89.88 89 ALA A N 1
ATOM 696 C CA . ALA A 1 89 ? -3.906 3.769 24.416 1.00 89.88 89 ALA A CA 1
ATOM 697 C C . ALA A 1 89 ? -3.118 4.863 23.668 1.00 89.88 89 ALA A C 1
ATOM 699 O O . ALA A 1 89 ? -3.254 6.050 23.967 1.00 89.88 89 ALA A O 1
ATOM 700 N N . ASN A 1 90 ? -2.290 4.479 22.687 1.00 91.12 90 ASN A N 1
ATOM 701 C CA . ASN A 1 90 ? -1.419 5.389 21.950 1.00 91.12 90 ASN A CA 1
ATOM 702 C C . ASN A 1 90 ? -1.439 5.116 20.432 1.00 91.12 90 ASN A C 1
ATOM 704 O O . ASN A 1 90 ? -0.421 4.728 19.849 1.00 91.12 90 ASN A O 1
ATOM 708 N N . PRO A 1 91 ? -2.559 5.403 19.740 1.00 92.00 91 PRO A N 1
ATOM 709 C CA . PRO A 1 91 ? -2.665 5.194 18.294 1.00 92.00 91 PRO A CA 1
ATOM 710 C C . PRO A 1 91 ? -1.647 6.034 17.502 1.00 92.00 91 PRO A C 1
ATOM 712 O O . PRO A 1 91 ? -1.217 5.651 16.417 1.00 92.00 91 PRO A O 1
ATOM 715 N N . ARG A 1 92 ? -1.173 7.161 18.056 1.00 93.56 92 ARG A N 1
ATOM 716 C CA . ARG A 1 92 ? -0.153 8.018 17.421 1.00 93.56 92 ARG A CA 1
ATOM 717 C C . ARG A 1 92 ? 1.207 7.337 17.266 1.00 93.56 92 ARG A C 1
ATOM 719 O O . ARG A 1 92 ? 2.028 7.804 16.475 1.00 93.56 92 ARG A O 1
ATOM 726 N N . ALA A 1 93 ? 1.499 6.294 18.040 1.00 93.38 93 ALA A N 1
ATOM 727 C CA . ALA A 1 93 ? 2.719 5.516 17.849 1.00 93.38 93 ALA A CA 1
ATOM 728 C C . ALA A 1 93 ? 2.671 4.722 16.529 1.00 93.38 93 ALA A C 1
ATOM 730 O O . ALA A 1 93 ? 3.662 4.692 15.805 1.00 93.38 93 ALA A O 1
ATOM 731 N N . TYR A 1 94 ? 1.503 4.206 16.140 1.00 94.38 94 TYR A N 1
ATOM 732 C CA . TYR A 1 94 ? 1.312 3.522 14.857 1.00 94.38 94 TYR A CA 1
ATOM 733 C C . TYR A 1 94 ? 1.463 4.461 13.663 1.00 94.38 94 TYR A C 1
ATOM 735 O O . TYR A 1 94 ? 2.115 4.096 12.690 1.00 94.38 94 TYR A O 1
ATOM 743 N N . LEU A 1 95 ? 0.974 5.702 13.754 1.00 94.31 95 LEU A N 1
ATOM 744 C CA . LEU A 1 95 ? 1.220 6.703 12.708 1.00 94.31 95 LEU A CA 1
ATOM 745 C C . LEU A 1 95 ? 2.726 6.934 12.483 1.00 94.31 95 LEU A C 1
ATOM 747 O O . LEU A 1 95 ? 3.188 7.031 11.348 1.00 94.31 95 LEU A O 1
ATOM 751 N N . ARG A 1 96 ? 3.512 6.988 13.565 1.00 94.62 96 ARG A N 1
ATOM 752 C CA . ARG A 1 96 ? 4.975 7.118 13.484 1.00 94.62 96 ARG A CA 1
ATOM 753 C C . ARG A 1 96 ? 5.624 5.882 12.862 1.00 94.62 96 ARG A C 1
ATOM 755 O O . ARG A 1 96 ? 6.481 6.039 11.999 1.00 94.62 96 ARG A O 1
ATOM 762 N N . ILE A 1 97 ? 5.185 4.681 13.247 1.00 94.81 97 ILE A N 1
ATOM 763 C CA . ILE A 1 97 ? 5.634 3.420 12.634 1.00 94.81 97 ILE A CA 1
ATOM 764 C C . ILE A 1 97 ? 5.326 3.420 11.132 1.00 94.81 97 ILE A C 1
ATOM 766 O O . ILE A 1 97 ? 6.212 3.126 10.338 1.00 94.81 97 ILE A O 1
ATOM 770 N N . SER A 1 98 ? 4.118 3.822 10.732 1.00 95.62 98 SER A N 1
ATOM 771 C CA . SER A 1 98 ? 3.732 3.969 9.326 1.00 95.62 98 SER A CA 1
ATOM 772 C C . SER A 1 98 ? 4.694 4.882 8.564 1.00 95.62 98 SER A C 1
ATOM 774 O O . SER A 1 98 ? 5.225 4.489 7.529 1.00 95.62 98 SER A O 1
ATOM 776 N N . HIS A 1 99 ? 4.957 6.090 9.074 1.00 95.69 99 HIS A N 1
ATOM 777 C CA . HIS A 1 99 ? 5.884 7.021 8.423 1.00 95.69 99 HIS A CA 1
ATOM 778 C C . HIS A 1 99 ? 7.307 6.463 8.333 1.00 95.69 99 HIS A C 1
ATOM 780 O O . HIS A 1 99 ? 7.956 6.645 7.308 1.00 95.69 99 HIS A O 1
ATOM 786 N N . LEU A 1 100 ? 7.778 5.764 9.370 1.00 95.75 100 LEU A N 1
ATOM 787 C CA . LEU A 1 100 ? 9.092 5.129 9.360 1.00 95.75 100 LEU A CA 1
ATOM 788 C C . LEU A 1 100 ? 9.170 4.024 8.299 1.00 95.75 100 LEU A C 1
ATOM 790 O O . LEU A 1 100 ? 10.120 4.002 7.526 1.00 95.75 100 LEU A O 1
ATOM 794 N N . LEU A 1 101 ? 8.162 3.150 8.219 1.00 95.88 101 LEU A N 1
ATOM 795 C CA . LEU A 1 101 ? 8.097 2.085 7.214 1.00 95.88 101 LEU A CA 1
ATOM 796 C C . LEU A 1 101 ? 8.092 2.649 5.791 1.00 95.88 101 LEU A C 1
ATOM 798 O O . LEU A 1 101 ? 8.849 2.176 4.944 1.00 95.88 101 LEU A O 1
ATOM 802 N N . LEU A 1 102 ? 7.285 3.686 5.545 1.00 95.62 102 LEU A N 1
ATOM 803 C CA . LEU A 1 102 ? 7.242 4.371 4.256 1.00 95.62 102 LEU A CA 1
ATOM 804 C C . LEU A 1 102 ? 8.601 4.999 3.933 1.00 95.62 102 LEU A C 1
ATOM 806 O O . LEU A 1 102 ? 9.163 4.715 2.880 1.00 95.62 102 LEU A O 1
ATOM 810 N N . LEU A 1 103 ? 9.186 5.768 4.853 1.00 96.06 103 LEU A N 1
ATOM 811 C CA . LEU A 1 103 ? 10.494 6.392 4.648 1.00 96.06 103 LEU A CA 1
ATOM 812 C C . LEU A 1 103 ? 11.591 5.356 4.358 1.00 96.06 103 LEU A C 1
ATOM 814 O O . LEU A 1 103 ? 12.331 5.510 3.390 1.00 96.06 103 LEU A O 1
ATOM 818 N N . CYS A 1 104 ? 11.667 4.281 5.146 1.00 95.75 104 CYS A N 1
ATOM 819 C CA . CYS A 1 104 ? 12.616 3.192 4.924 1.00 95.75 104 CYS A CA 1
ATOM 820 C C . CYS A 1 104 ? 12.403 2.516 3.565 1.00 95.75 104 CYS A C 1
ATOM 822 O O . CYS A 1 104 ? 13.382 2.218 2.886 1.00 95.75 104 CYS A O 1
ATOM 824 N N . SER A 1 105 ? 11.151 2.310 3.141 1.00 94.19 105 SER A N 1
ATOM 825 C CA . SER A 1 105 ? 10.860 1.733 1.825 1.00 94.19 105 SER A CA 1
ATOM 826 C C . SER A 1 105 ? 11.332 2.620 0.679 1.00 94.19 105 SER A C 1
ATOM 828 O O . SER A 1 105 ? 11.904 2.125 -0.288 1.00 94.19 105 SER A O 1
ATOM 830 N N . TRP A 1 106 ? 11.163 3.935 0.815 1.00 94.62 106 TRP A N 1
ATOM 831 C CA . TRP A 1 106 ? 11.552 4.906 -0.196 1.00 94.62 106 TRP A CA 1
ATOM 832 C C . TRP A 1 106 ? 13.061 5.075 -0.293 1.00 94.62 106 TRP A C 1
ATOM 834 O O . TRP A 1 106 ? 13.600 5.084 -1.396 1.00 94.62 106 TRP A O 1
ATOM 844 N N . ILE A 1 107 ? 13.751 5.106 0.849 1.00 94.38 107 ILE A N 1
ATOM 845 C CA . ILE A 1 107 ? 15.216 5.054 0.896 1.00 94.38 107 ILE A CA 1
ATOM 846 C C . ILE A 1 107 ? 15.711 3.747 0.269 1.00 94.38 107 ILE A C 1
ATOM 848 O O . ILE A 1 107 ? 16.584 3.782 -0.592 1.00 94.38 107 ILE A O 1
ATOM 852 N N . GLY A 1 108 ? 15.130 2.604 0.645 1.00 92.31 108 GLY A N 1
ATOM 853 C CA . GLY A 1 108 ? 15.496 1.298 0.097 1.00 92.31 108 GLY A CA 1
ATOM 854 C C . GLY A 1 108 ? 15.321 1.228 -1.421 1.00 92.31 108 GLY A C 1
ATOM 855 O O . GLY A 1 108 ? 16.245 0.833 -2.125 1.00 92.31 108 GLY A O 1
ATOM 856 N N . ALA A 1 109 ? 14.178 1.681 -1.940 1.00 90.56 109 ALA A N 1
ATOM 857 C CA . ALA A 1 109 ? 13.923 1.754 -3.377 1.00 90.56 109 ALA A CA 1
ATOM 858 C C . ALA A 1 109 ? 14.914 2.686 -4.092 1.00 90.56 109 ALA A C 1
ATOM 860 O O . ALA A 1 109 ? 15.436 2.335 -5.148 1.00 90.56 109 ALA A O 1
ATOM 861 N N . SER A 1 110 ? 15.221 3.842 -3.499 1.00 91.81 110 SER A N 1
ATOM 862 C CA . SER A 1 110 ? 16.213 4.776 -4.033 1.00 91.81 110 SER A CA 1
ATOM 863 C C . SER A 1 110 ? 17.623 4.196 -4.088 1.00 91.81 110 SER A C 1
ATOM 865 O O . SER A 1 110 ? 18.317 4.384 -5.086 1.00 91.81 110 SER A O 1
ATOM 867 N N . LEU A 1 111 ? 18.038 3.459 -3.056 1.00 91.50 111 LEU A N 1
ATOM 868 C CA . LEU A 1 111 ? 19.331 2.775 -3.030 1.00 91.50 111 LEU A CA 1
ATOM 869 C C . LEU A 1 111 ? 19.393 1.664 -4.084 1.00 91.50 111 LEU A C 1
ATOM 871 O O . LEU A 1 111 ? 20.364 1.587 -4.830 1.00 91.50 111 LEU A O 1
ATOM 875 N N . LEU A 1 112 ? 18.338 0.850 -4.200 1.00 88.12 112 LEU A N 1
ATOM 876 C CA . LEU A 1 112 ? 18.268 -0.239 -5.181 1.00 88.12 112 LEU A CA 1
ATOM 877 C C . LEU A 1 112 ? 18.315 0.259 -6.627 1.00 88.12 112 LEU A C 1
ATOM 879 O O . LEU A 1 112 ? 18.877 -0.407 -7.490 1.00 88.12 112 LEU A O 1
ATOM 883 N N . GLN A 1 113 ? 17.729 1.424 -6.894 1.00 86.94 113 GLN A N 1
ATOM 884 C CA . GLN A 1 113 ? 17.688 2.012 -8.232 1.00 86.94 113 GLN A CA 1
ATOM 885 C C . GLN A 1 113 ? 18.803 3.037 -8.479 1.00 86.94 113 GLN A C 1
ATOM 887 O O . GLN A 1 113 ? 18.844 3.629 -9.553 1.00 86.94 113 GLN A O 1
ATOM 892 N N . SER A 1 114 ? 19.689 3.272 -7.501 1.00 89.88 114 SER A N 1
ATOM 893 C CA . SER A 1 114 ? 20.731 4.311 -7.565 1.00 89.88 114 SER A CA 1
ATOM 894 C C . SER A 1 114 ? 20.188 5.685 -7.999 1.00 89.88 114 SER A C 1
ATOM 896 O O . SER A 1 114 ? 20.799 6.397 -8.792 1.00 89.88 114 SER A O 1
ATOM 898 N N . SER A 1 115 ? 19.004 6.054 -7.499 1.00 89.25 115 SER A N 1
ATOM 899 C CA . SER A 1 115 ? 18.248 7.229 -7.944 1.00 89.25 115 SER A CA 1
ATOM 900 C C . SER A 1 115 ? 17.466 7.855 -6.793 1.00 89.25 115 SER A C 1
ATOM 902 O O . SER A 1 115 ? 16.913 7.152 -5.952 1.00 89.25 115 SER A O 1
ATOM 904 N N . LEU A 1 116 ? 17.362 9.186 -6.754 1.00 92.12 116 LEU A N 1
ATOM 905 C CA . LEU A 1 116 ? 16.541 9.897 -5.760 1.00 92.12 116 LEU A CA 1
ATOM 906 C C . LEU A 1 116 ? 15.056 9.968 -6.137 1.00 92.12 116 LEU A C 1
ATOM 908 O O . LEU A 1 116 ? 14.233 10.361 -5.313 1.00 92.12 116 LEU A O 1
ATOM 912 N N . VAL A 1 117 ? 14.692 9.590 -7.363 1.00 90.00 117 VAL A N 1
ATOM 913 C CA . VAL A 1 117 ? 13.312 9.722 -7.848 1.00 90.00 117 VAL A CA 1
ATOM 914 C C . VAL A 1 117 ? 12.320 8.867 -7.036 1.00 90.00 117 VAL A C 1
ATOM 916 O O . VAL A 1 117 ? 11.282 9.423 -6.673 1.00 90.00 117 VAL A O 1
ATOM 919 N N . PRO A 1 118 ? 12.610 7.602 -6.638 1.00 91.19 118 PRO A N 1
ATOM 920 C CA . PRO A 1 118 ? 11.706 6.827 -5.781 1.00 91.19 118 PRO A CA 1
ATOM 921 C C . PRO A 1 118 ? 11.452 7.506 -4.438 1.00 91.19 118 PRO A C 1
ATOM 923 O O . PRO A 1 118 ? 10.318 7.536 -3.963 1.00 91.19 118 PRO A O 1
ATOM 926 N N . LEU A 1 119 ? 12.492 8.104 -3.848 1.00 93.81 119 LEU A N 1
ATOM 927 C CA . LEU A 1 119 ? 12.375 8.872 -2.618 1.00 93.81 119 LEU A CA 1
ATOM 928 C C . LEU A 1 119 ? 11.470 10.089 -2.796 1.00 93.81 119 LEU A C 1
ATOM 930 O O . LEU A 1 119 ? 10.531 10.263 -2.025 1.00 93.81 119 LEU A O 1
ATOM 934 N N . LEU A 1 120 ? 11.702 10.908 -3.822 1.00 94.00 120 LEU A N 1
ATOM 935 C CA . LEU A 1 120 ? 10.892 12.103 -4.073 1.00 94.00 120 LEU A CA 1
ATOM 936 C C . LEU A 1 120 ? 9.435 11.753 -4.415 1.00 94.00 120 LEU A C 1
ATOM 938 O O . LEU A 1 120 ? 8.513 12.343 -3.850 1.00 94.00 120 LEU A O 1
ATOM 942 N N . GLY A 1 121 ? 9.218 10.764 -5.286 1.00 91.88 121 GLY A N 1
ATOM 943 C CA . GLY A 1 121 ? 7.887 10.283 -5.662 1.00 91.88 121 GLY A CA 1
ATOM 944 C C . GLY A 1 121 ? 7.143 9.653 -4.486 1.00 91.88 121 GLY A C 1
ATOM 945 O O . GLY A 1 121 ? 5.966 9.937 -4.268 1.00 91.88 121 GLY A O 1
ATOM 946 N N . GLY A 1 122 ? 7.840 8.862 -3.673 1.00 92.25 122 GLY A N 1
ATOM 947 C CA . GLY A 1 122 ? 7.299 8.252 -2.465 1.00 92.25 122 GLY A CA 1
ATOM 948 C C . GLY A 1 122 ? 6.942 9.265 -1.376 1.00 92.25 122 GLY A C 1
ATOM 949 O O . GLY A 1 122 ? 5.877 9.166 -0.755 1.00 92.25 122 GLY A O 1
ATOM 950 N N . LEU A 1 123 ? 7.785 10.283 -1.169 1.00 94.62 123 LEU A N 1
ATOM 951 C CA . LEU A 1 123 ? 7.500 11.397 -0.260 1.00 94.62 123 LEU A CA 1
ATOM 952 C C . LEU A 1 123 ? 6.297 12.212 -0.741 1.00 94.62 123 LEU A C 1
ATOM 954 O O . LEU A 1 123 ? 5.413 12.513 0.063 1.00 94.62 123 LEU A O 1
ATOM 958 N N . LEU A 1 124 ? 6.215 12.507 -2.043 1.00 94.56 124 LEU A N 1
ATOM 959 C CA . LEU A 1 124 ? 5.062 13.182 -2.637 1.00 94.56 124 LEU A CA 1
ATOM 960 C C . LEU A 1 124 ? 3.781 12.362 -2.447 1.00 94.56 124 LEU A C 1
ATOM 962 O O . LEU A 1 124 ? 2.780 12.899 -1.977 1.00 94.56 124 LEU A O 1
ATOM 966 N N . LEU A 1 125 ? 3.815 11.059 -2.739 1.00 93.25 125 LEU A N 1
ATOM 967 C CA . LEU A 1 125 ? 2.676 10.163 -2.538 1.00 93.25 125 LEU A CA 1
ATOM 968 C C . LEU A 1 125 ? 2.236 10.138 -1.069 1.00 93.25 125 LEU A C 1
ATOM 970 O O . LEU A 1 125 ? 1.051 10.283 -0.774 1.00 93.25 125 LEU A O 1
ATOM 974 N N . THR A 1 126 ? 3.188 10.018 -0.142 1.00 93.56 126 THR A N 1
ATOM 975 C CA . THR A 1 126 ? 2.919 10.046 1.304 1.00 93.56 126 THR A CA 1
ATOM 976 C C . THR A 1 126 ? 2.268 11.367 1.718 1.00 93.56 126 THR A C 1
ATOM 978 O O . THR A 1 126 ? 1.277 11.367 2.448 1.00 93.56 126 THR A O 1
ATOM 981 N N . ALA A 1 127 ? 2.777 12.496 1.218 1.00 93.31 127 ALA A N 1
ATOM 982 C CA . ALA A 1 127 ? 2.230 13.817 1.501 1.00 93.31 127 ALA A CA 1
ATOM 983 C C . ALA A 1 127 ? 0.804 13.981 0.949 1.00 93.31 127 ALA A C 1
ATOM 985 O O . ALA A 1 127 ? -0.072 14.485 1.657 1.00 93.31 127 ALA A O 1
ATOM 986 N N . LEU A 1 128 ? 0.546 13.510 -0.276 1.00 92.75 128 LEU A N 1
ATOM 987 C CA . LEU A 1 128 ? -0.783 13.527 -0.893 1.00 92.75 128 LEU A CA 1
ATOM 988 C C . LEU A 1 128 ? -1.780 12.671 -0.108 1.00 92.75 128 LEU A C 1
ATOM 990 O O . LEU A 1 128 ? -2.897 13.119 0.145 1.00 92.75 128 LEU A O 1
ATOM 994 N N . LEU A 1 129 ? -1.375 11.480 0.340 1.00 91.69 129 LEU A N 1
ATOM 995 C CA . LEU A 1 129 ? -2.214 10.617 1.174 1.00 91.69 129 LEU A CA 1
ATOM 996 C C . LEU A 1 129 ? -2.492 11.244 2.541 1.00 91.69 129 LEU A C 1
ATOM 998 O O . LEU A 1 129 ? -3.625 11.228 3.019 1.00 91.69 129 LEU A O 1
ATOM 1002 N N . HIS A 1 130 ? -1.494 11.871 3.158 1.00 90.69 130 HIS A N 1
ATOM 1003 C CA . HIS A 1 130 ? -1.696 12.575 4.419 1.00 90.69 130 HIS A CA 1
ATOM 1004 C C . HIS A 1 130 ? -2.657 13.766 4.257 1.00 90.69 130 HIS A C 1
ATOM 1006 O O . HIS A 1 130 ? -3.575 13.956 5.063 1.00 90.69 130 HIS A O 1
ATOM 1012 N N . ALA A 1 131 ? -2.501 14.550 3.186 1.00 90.88 131 ALA A N 1
ATOM 1013 C CA . ALA A 1 131 ? -3.411 15.642 2.842 1.00 90.88 131 ALA A CA 1
ATOM 1014 C C . ALA A 1 131 ? -4.832 15.129 2.560 1.00 90.88 131 ALA A C 1
ATOM 1016 O O . ALA A 1 131 ? -5.815 15.736 2.999 1.00 90.88 131 ALA A O 1
ATOM 1017 N N . TRP A 1 132 ? -4.941 13.982 1.887 1.00 90.19 132 TRP A N 1
ATOM 1018 C CA . TRP A 1 132 ? -6.203 13.301 1.646 1.00 90.19 132 TRP A CA 1
ATOM 1019 C C . TRP A 1 132 ? -6.929 12.993 2.956 1.00 90.19 132 TRP A C 1
ATOM 1021 O O . TRP A 1 132 ? -8.053 13.459 3.157 1.00 90.19 132 TRP A O 1
ATOM 1031 N N . TYR A 1 133 ? -6.273 12.293 3.881 1.00 88.50 133 TYR A N 1
ATOM 1032 C CA . TYR A 1 133 ? -6.885 11.894 5.147 1.00 88.50 133 TYR A CA 1
ATOM 1033 C C . TYR A 1 133 ? -7.247 13.059 6.062 1.00 88.50 133 TYR A C 1
ATOM 1035 O O . TYR A 1 133 ? -8.277 13.026 6.737 1.00 88.50 133 TYR A O 1
ATOM 1043 N N . THR A 1 134 ? -6.408 14.092 6.101 1.00 88.25 134 THR A N 1
ATOM 1044 C CA . THR A 1 134 ? -6.580 15.206 7.040 1.00 88.25 134 THR A CA 1
ATOM 1045 C C . THR A 1 134 ? -7.552 16.269 6.539 1.00 88.25 134 THR A C 1
ATOM 1047 O O . THR A 1 134 ? -8.273 16.857 7.347 1.00 88.25 134 THR A O 1
ATOM 1050 N N . ARG A 1 135 ? -7.596 16.530 5.224 1.00 88.25 135 ARG A N 1
ATOM 1051 C CA . ARG A 1 135 ? -8.321 17.682 4.659 1.00 88.25 135 ARG A CA 1
ATOM 1052 C C . ARG A 1 135 ? -9.396 17.313 3.645 1.00 88.25 135 ARG A C 1
ATOM 1054 O O . ARG A 1 135 ? -10.450 17.946 3.650 1.00 88.25 135 ARG A O 1
ATOM 1061 N N . LEU A 1 136 ? -9.138 16.352 2.758 1.00 84.69 136 LEU A N 1
ATOM 1062 C CA . LEU A 1 136 ? -9.987 16.127 1.579 1.00 84.69 136 LEU A CA 1
ATOM 1063 C C . LEU A 1 136 ? -11.071 15.077 1.817 1.00 84.69 136 LEU A C 1
ATOM 1065 O O . LEU A 1 136 ? -12.209 15.289 1.407 1.00 84.69 136 LEU A O 1
ATOM 1069 N N . ARG A 1 137 ? -10.763 13.999 2.548 1.00 83.62 137 ARG A N 1
ATOM 1070 C CA . ARG A 1 137 ? -11.703 12.900 2.820 1.00 83.62 137 ARG A CA 1
ATOM 1071 C C . ARG A 1 137 ? -13.006 13.391 3.456 1.00 83.62 137 ARG A C 1
ATOM 1073 O O . ARG A 1 137 ? -14.072 12.907 3.108 1.00 83.62 137 ARG A O 1
ATOM 1080 N N . ARG A 1 138 ? -12.930 14.389 4.345 1.00 80.25 138 ARG A N 1
ATOM 1081 C CA . ARG A 1 138 ? -14.099 14.981 5.028 1.00 80.25 138 ARG A CA 1
ATOM 1082 C C . ARG A 1 138 ? -14.995 15.820 4.113 1.00 80.25 138 ARG A C 1
ATOM 1084 O O . ARG A 1 138 ? -16.130 16.093 4.479 1.00 80.25 138 ARG A O 1
ATOM 1091 N N . LYS A 1 139 ? -14.484 16.266 2.963 1.00 83.00 139 LYS A N 1
ATOM 1092 C CA . LYS A 1 139 ? -15.218 17.120 2.018 1.00 83.00 139 LYS A CA 1
ATOM 1093 C C . LYS A 1 139 ? -15.999 16.322 0.977 1.00 83.00 139 LYS A C 1
ATOM 1095 O O . LYS A 1 139 ? -16.851 16.888 0.303 1.00 83.00 139 LYS A O 1
ATOM 1100 N N . LEU A 1 140 ? -15.709 15.032 0.827 1.00 78.62 140 LEU A N 1
ATOM 1101 C CA . LEU A 1 140 ? -16.403 14.175 -0.122 1.00 78.62 140 LEU A CA 1
ATOM 1102 C C . LEU A 1 140 ? -17.599 13.518 0.556 1.00 78.62 140 LEU A C 1
ATOM 1104 O O . LEU A 1 140 ? -17.448 12.716 1.471 1.00 78.62 140 LEU A O 1
ATOM 1108 N N . SER A 1 141 ? -18.794 13.857 0.077 1.00 67.94 141 SER A N 1
ATOM 1109 C CA . SER A 1 141 ? -20.055 13.276 0.545 1.00 67.94 141 SER A CA 1
ATOM 1110 C C . SER A 1 141 ? -20.258 11.833 0.071 1.00 67.94 141 SER A C 1
ATOM 1112 O O . SER A 1 141 ? -20.969 11.065 0.713 1.00 67.94 141 SER A O 1
ATOM 1114 N N . SER A 1 142 ? -19.624 11.441 -1.041 1.00 75.81 142 SER A N 1
ATOM 1115 C CA . SER A 1 142 ? -19.762 10.103 -1.617 1.00 75.81 142 SER A CA 1
ATOM 1116 C C . SER A 1 142 ? -18.738 9.125 -1.042 1.00 75.81 142 SER A C 1
ATOM 1118 O O . SER A 1 142 ? -17.533 9.252 -1.278 1.00 75.81 142 SER A O 1
ATOM 1120 N N . ILE A 1 143 ? -19.237 8.084 -0.365 1.00 71.38 143 ILE A N 1
ATOM 1121 C CA . ILE A 1 143 ? -18.450 6.929 0.102 1.00 71.38 143 ILE A CA 1
ATOM 1122 C C . ILE A 1 143 ? -17.666 6.291 -1.055 1.00 71.38 143 ILE A C 1
ATOM 1124 O O . ILE A 1 143 ? -16.518 5.892 -0.876 1.00 71.38 143 ILE A O 1
ATOM 1128 N N . HIS A 1 144 ? -18.248 6.257 -2.256 1.00 69.69 144 HIS A N 1
ATOM 1129 C CA . HIS A 1 144 ? -17.619 5.667 -3.435 1.00 69.69 144 HIS A CA 1
ATOM 1130 C C . HIS A 1 144 ? -16.442 6.498 -3.947 1.00 69.69 144 HIS A C 1
ATOM 1132 O O . HIS A 1 144 ? -15.395 5.943 -4.265 1.00 69.69 144 HIS A O 1
ATOM 1138 N N . ALA A 1 145 ? -16.580 7.828 -3.982 1.00 71.38 145 ALA A N 1
ATOM 1139 C CA . ALA A 1 145 ? -15.480 8.711 -4.372 1.00 71.38 145 ALA A CA 1
ATOM 1140 C C . ALA A 1 145 ? -14.325 8.613 -3.367 1.00 71.38 145 ALA A C 1
ATOM 1142 O O . ALA A 1 145 ? -13.162 8.529 -3.755 1.00 71.38 145 ALA A O 1
ATOM 1143 N N . ALA A 1 146 ? -14.650 8.544 -2.072 1.00 74.00 146 ALA A N 1
ATOM 1144 C CA . ALA A 1 146 ? -13.653 8.355 -1.030 1.00 74.00 146 ALA A CA 1
ATOM 1145 C C . ALA A 1 146 ? -12.932 6.998 -1.146 1.00 74.00 146 ALA A C 1
ATOM 1147 O O . ALA A 1 146 ? -11.712 6.938 -0.991 1.00 74.00 146 ALA A O 1
ATOM 1148 N N . ALA A 1 147 ? -13.670 5.928 -1.459 1.00 74.38 147 ALA A N 1
ATOM 1149 C CA . ALA A 1 147 ? -13.109 4.602 -1.700 1.00 74.38 147 ALA A CA 1
ATOM 1150 C C . ALA A 1 147 ? -12.195 4.586 -2.933 1.00 74.38 147 ALA A C 1
ATOM 1152 O O . ALA A 1 147 ? -11.064 4.115 -2.844 1.00 74.38 147 ALA A O 1
ATOM 1153 N N . LEU A 1 148 ? -12.635 5.147 -4.062 1.00 74.31 148 LEU A N 1
ATOM 1154 C CA . LEU A 1 148 ? -11.845 5.172 -5.294 1.00 74.31 148 LEU A CA 1
ATOM 1155 C C . LEU A 1 148 ? -10.527 5.934 -5.105 1.00 74.31 148 LEU A C 1
ATOM 1157 O O . LEU A 1 148 ? -9.462 5.416 -5.431 1.00 74.31 148 LEU A O 1
ATOM 1161 N N . CYS A 1 149 ? -10.582 7.128 -4.507 1.00 77.50 149 CYS A N 1
ATOM 1162 C CA . CYS A 1 149 ? -9.388 7.925 -4.226 1.00 77.50 149 CYS A CA 1
ATOM 1163 C C . CYS A 1 149 ? -8.404 7.210 -3.294 1.00 77.50 149 CYS A C 1
ATOM 1165 O O . CYS A 1 149 ? -7.196 7.362 -3.458 1.00 77.50 149 CYS A O 1
ATOM 1167 N N . LEU A 1 150 ? -8.899 6.408 -2.346 1.00 82.44 150 LEU A N 1
ATOM 1168 C CA . LEU A 1 150 ? -8.037 5.605 -1.483 1.00 82.44 150 LEU A CA 1
ATOM 1169 C C . LEU A 1 150 ? -7.246 4.557 -2.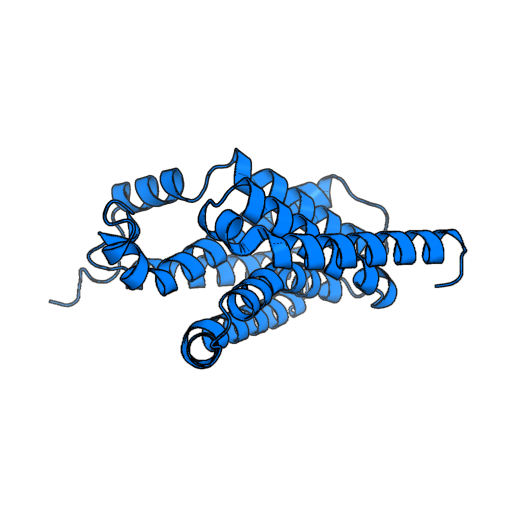280 1.00 82.44 150 LEU A C 1
ATOM 1171 O O . LEU A 1 150 ? -6.068 4.339 -2.005 1.00 82.44 150 LEU A O 1
ATOM 1175 N N . HIS A 1 151 ? -7.859 3.946 -3.294 1.00 85.81 151 HIS A N 1
ATOM 1176 C CA . HIS A 1 151 ? -7.209 2.916 -4.110 1.00 85.81 151 HIS A CA 1
ATOM 1177 C C . HIS A 1 151 ? -6.192 3.492 -5.099 1.00 85.81 151 HIS A C 1
ATOM 1179 O O . HIS A 1 151 ? -5.281 2.778 -5.517 1.00 85.81 151 HIS A O 1
ATOM 1185 N N . CYS A 1 152 ? -6.250 4.797 -5.395 1.00 87.75 152 CYS A N 1
ATOM 1186 C CA . CYS A 1 152 ? -5.236 5.481 -6.204 1.00 87.75 152 CYS A CA 1
ATOM 1187 C C . CYS A 1 152 ? -3.819 5.399 -5.609 1.00 87.75 152 CYS A C 1
ATOM 1189 O O . CYS A 1 152 ? -2.847 5.634 -6.329 1.00 87.75 152 CYS A O 1
ATOM 1191 N N . LYS A 1 153 ? -3.667 5.013 -4.334 1.00 92.25 153 LYS A N 1
ATOM 1192 C CA . LYS A 1 153 ? -2.349 4.757 -3.743 1.00 92.25 153 LYS A CA 1
ATOM 1193 C C . LYS A 1 153 ? -1.589 3.635 -4.446 1.00 92.25 153 LYS A C 1
ATOM 1195 O O . LYS A 1 153 ? -0.382 3.765 -4.588 1.00 92.25 153 LYS A O 1
ATOM 1200 N N . TYR A 1 154 ? -2.252 2.580 -4.935 1.00 93.06 154 TYR A N 1
ATOM 1201 C CA . TYR A 1 154 ? -1.557 1.463 -5.588 1.00 93.06 154 TYR A CA 1
ATOM 1202 C C . TYR A 1 154 ? -1.011 1.834 -6.975 1.00 93.06 154 TYR A C 1
ATOM 1204 O O . TYR A 1 154 ? 0.182 1.631 -7.199 1.00 93.06 154 TYR A O 1
ATOM 1212 N N . PRO A 1 155 ? -1.792 2.463 -7.880 1.00 92.56 155 PRO A N 1
ATOM 1213 C CA . PRO A 1 155 ? -1.226 3.077 -9.079 1.00 92.56 155 PRO A CA 1
ATOM 1214 C C . PRO A 1 155 ? -0.150 4.121 -8.756 1.00 92.56 155 PRO A C 1
ATOM 1216 O O . PRO A 1 155 ? 0.862 4.185 -9.444 1.00 92.56 155 PRO A O 1
ATOM 1219 N N . GLY A 1 156 ? -0.330 4.903 -7.685 1.00 92.69 156 GLY A N 1
ATOM 1220 C CA . GLY A 1 156 ? 0.669 5.859 -7.205 1.00 92.69 156 GLY A CA 1
ATOM 1221 C C . GLY A 1 156 ? 2.000 5.203 -6.823 1.00 92.69 156 GLY A C 1
ATOM 1222 O O . GLY A 1 156 ? 3.049 5.705 -7.218 1.00 92.69 156 GLY A O 1
ATOM 1223 N N . LEU A 1 157 ? 1.971 4.063 -6.119 1.00 93.25 157 LEU A N 1
ATOM 1224 C CA . LEU A 1 157 ? 3.160 3.257 -5.812 1.00 93.25 157 LEU A CA 1
ATOM 1225 C C . LEU A 1 157 ? 3.850 2.793 -7.101 1.00 93.25 157 LEU A C 1
ATOM 1227 O O . LEU A 1 157 ? 5.061 2.947 -7.241 1.00 93.25 157 LEU A O 1
ATOM 1231 N N . VAL A 1 158 ? 3.079 2.248 -8.050 1.00 93.44 158 VAL A N 1
ATOM 1232 C CA . VAL A 1 158 ? 3.614 1.751 -9.326 1.00 93.44 158 VAL A CA 1
ATOM 1233 C C . VAL A 1 158 ? 4.249 2.888 -10.121 1.00 93.44 158 VAL A C 1
ATOM 1235 O O . VAL A 1 158 ? 5.373 2.736 -10.590 1.00 93.44 158 VAL A O 1
ATOM 1238 N N . LEU A 1 159 ? 3.597 4.050 -10.212 1.00 91.19 159 LEU A N 1
ATOM 1239 C CA . LEU A 1 159 ? 4.156 5.252 -10.837 1.00 91.19 159 LEU A CA 1
ATOM 1240 C C . LEU A 1 159 ? 5.461 5.692 -10.170 1.00 91.19 159 LEU A C 1
ATOM 1242 O O . LEU A 1 159 ? 6.463 5.885 -10.858 1.00 91.19 159 LEU A O 1
ATOM 1246 N N . ALA A 1 160 ? 5.454 5.815 -8.840 1.00 89.94 160 ALA A N 1
ATOM 1247 C CA . ALA A 1 160 ? 6.605 6.258 -8.059 1.00 89.94 160 ALA A CA 1
ATOM 1248 C C . ALA A 1 160 ? 7.799 5.300 -8.150 1.00 89.94 160 ALA A C 1
ATOM 1250 O O . ALA A 1 160 ? 8.916 5.716 -7.879 1.00 89.94 160 ALA A O 1
ATOM 1251 N N . LEU A 1 161 ? 7.595 4.036 -8.523 1.00 89.62 161 LEU A N 1
ATOM 1252 C CA . LEU A 1 161 ? 8.679 3.073 -8.726 1.00 89.62 161 LEU A CA 1
ATOM 1253 C C . LEU A 1 161 ? 9.065 2.902 -10.199 1.00 89.62 161 LEU A C 1
ATOM 1255 O O . LEU A 1 161 ? 10.228 2.628 -10.484 1.00 89.62 161 LEU A O 1
ATOM 1259 N N . SER A 1 162 ? 8.123 3.085 -11.129 1.00 86.94 162 SER A N 1
ATOM 1260 C CA . SER A 1 162 ? 8.340 2.854 -12.565 1.00 86.94 162 SER A CA 1
ATOM 1261 C C . SER A 1 162 ? 8.964 4.053 -13.273 1.00 86.94 162 SER A C 1
ATOM 1263 O O . SER A 1 162 ? 9.879 3.872 -14.075 1.00 86.94 162 SER A O 1
ATOM 1265 N N . LEU A 1 163 ? 8.528 5.282 -12.958 1.00 79.69 163 LEU A N 1
ATOM 1266 C CA . LEU A 1 163 ? 9.080 6.514 -13.552 1.00 79.69 163 LEU A CA 1
ATOM 1267 C C . LEU A 1 163 ? 10.573 6.703 -13.234 1.00 79.69 163 LEU A C 1
ATOM 1269 O O . LEU A 1 163 ? 11.294 7.397 -13.943 1.00 79.69 163 LEU A O 1
ATOM 1273 N N . CYS A 1 164 ? 11.042 6.042 -12.182 1.00 67.50 164 CYS A N 1
ATOM 1274 C CA . CYS A 1 164 ? 12.399 6.123 -11.662 1.00 67.50 164 CYS A CA 1
ATOM 1275 C C . CYS A 1 164 ? 13.417 5.296 -12.439 1.00 67.50 164 CYS A C 1
ATOM 1277 O O . CYS A 1 164 ? 14.614 5.540 -12.321 1.00 67.50 164 CYS A O 1
ATOM 1279 N N . SER A 1 165 ? 12.949 4.347 -13.249 1.00 65.50 165 SER A N 1
ATOM 1280 C CA . SER A 1 165 ? 13.822 3.496 -14.054 1.00 65.50 165 SER A CA 1
ATOM 1281 C C . SER A 1 165 ? 14.483 4.234 -15.226 1.00 65.50 165 SER A C 1
ATOM 1283 O O . SER A 1 165 ? 15.311 3.639 -15.900 1.00 65.50 165 SER A O 1
ATOM 1285 N N . GLY A 1 166 ? 14.102 5.488 -15.531 1.00 60.53 166 GLY A N 1
ATOM 1286 C CA . GLY A 1 166 ? 14.573 6.236 -16.718 1.00 60.53 166 GLY A CA 1
ATOM 1287 C C . GLY A 1 166 ? 14.127 5.633 -18.062 1.00 60.53 166 GLY A C 1
ATOM 1288 O O . GLY A 1 166 ? 14.256 6.239 -19.122 1.00 60.53 166 GLY A O 1
ATOM 1289 N N . GLU A 1 167 ? 13.548 4.443 -17.995 1.00 61.97 167 GLU A N 1
ATOM 1290 C CA . GLU A 1 167 ? 13.168 3.571 -19.087 1.00 61.97 167 GLU A CA 1
ATOM 1291 C C . GLU A 1 167 ? 11.647 3.492 -19.243 1.00 61.97 167 GLU A C 1
ATOM 1293 O O . GLU A 1 167 ? 11.156 3.133 -20.308 1.00 61.97 167 GLU A O 1
ATOM 1298 N N . GLY A 1 168 ? 10.877 3.865 -18.220 1.00 59.47 168 GLY A N 1
ATOM 1299 C CA . GLY A 1 168 ? 9.420 3.858 -18.277 1.00 59.47 168 GLY A CA 1
ATOM 1300 C C . GLY A 1 168 ? 8.879 4.777 -19.374 1.00 59.47 168 GLY A C 1
ATOM 1301 O O . GLY A 1 168 ? 8.958 5.999 -19.271 1.00 59.47 168 GLY A O 1
ATOM 1302 N N . SER A 1 169 ? 8.295 4.196 -20.425 1.00 66.38 169 SER A N 1
ATOM 1303 C CA . SER A 1 169 ? 7.502 4.969 -21.383 1.00 66.38 169 SER A CA 1
ATOM 1304 C C . SER A 1 169 ? 6.123 5.211 -20.784 1.00 66.38 169 SER A C 1
ATOM 1306 O O . SER A 1 169 ? 5.453 4.253 -20.394 1.00 66.38 169 SER A O 1
ATOM 1308 N N . GLY A 1 170 ? 5.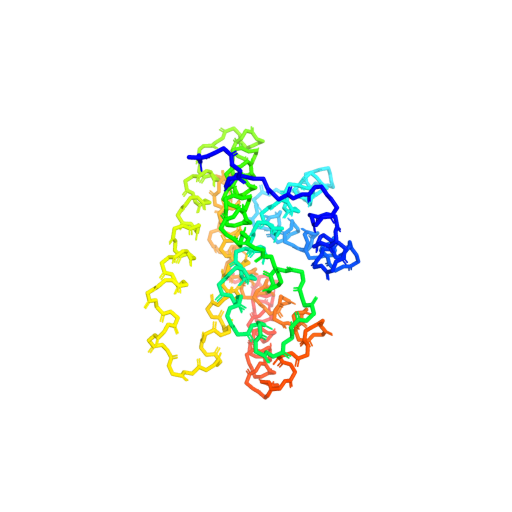661 6.465 -20.753 1.00 75.75 170 GLY A N 1
ATOM 1309 C CA . GLY A 1 170 ? 4.295 6.791 -20.324 1.00 75.75 170 GLY A CA 1
ATOM 1310 C C . GLY A 1 170 ? 3.231 5.964 -21.062 1.00 75.75 170 GLY A C 1
ATOM 1311 O O . GLY A 1 170 ? 2.229 5.583 -20.460 1.00 75.75 170 GLY A O 1
ATOM 1312 N N . SER A 1 171 ? 3.502 5.578 -22.317 1.00 78.38 171 SER A N 1
ATOM 1313 C CA . SER A 1 171 ? 2.639 4.688 -23.106 1.00 78.38 171 SER A CA 1
ATOM 1314 C C . SER A 1 171 ? 2.501 3.275 -22.527 1.00 78.38 171 SER A C 1
ATOM 1316 O O . SER A 1 171 ? 1.426 2.693 -22.621 1.00 78.38 171 SER A O 1
ATOM 1318 N N . ARG A 1 172 ? 3.537 2.732 -21.868 1.00 81.94 172 ARG A N 1
ATOM 1319 C CA . ARG A 1 172 ? 3.483 1.414 -21.204 1.00 81.94 172 ARG A CA 1
ATOM 1320 C C . ARG A 1 172 ? 2.725 1.469 -19.885 1.00 81.94 172 ARG A C 1
ATOM 1322 O O . ARG A 1 172 ? 2.007 0.534 -19.550 1.00 81.94 172 ARG A O 1
ATOM 1329 N N . LEU A 1 173 ? 2.859 2.570 -19.145 1.00 85.56 173 LEU A N 1
ATOM 1330 C CA . LEU A 1 173 ? 2.172 2.745 -17.865 1.00 85.56 173 LEU A CA 1
ATOM 1331 C C . LEU A 1 173 ? 0.677 3.026 -18.043 1.00 85.56 173 LEU A C 1
ATOM 1333 O O . LEU A 1 173 ? -0.118 2.600 -17.208 1.00 85.56 173 LEU A O 1
ATOM 1337 N N . ALA A 1 174 ? 0.278 3.676 -19.139 1.00 85.38 174 ALA A N 1
ATOM 1338 C CA . ALA A 1 174 ? -1.115 4.020 -19.418 1.00 85.38 174 ALA A CA 1
ATOM 1339 C C . ALA A 1 174 ? -2.106 2.839 -19.279 1.00 85.38 174 ALA A C 1
ATOM 1341 O O . ALA A 1 174 ? -3.101 3.020 -18.580 1.00 85.38 174 ALA A O 1
ATOM 1342 N N . PRO A 1 175 ? -1.867 1.637 -19.845 1.00 82.00 175 PRO A N 1
ATOM 1343 C CA . PRO A 1 175 ? -2.743 0.480 -19.626 1.00 82.00 175 PRO A CA 1
ATOM 1344 C C . PRO A 1 175 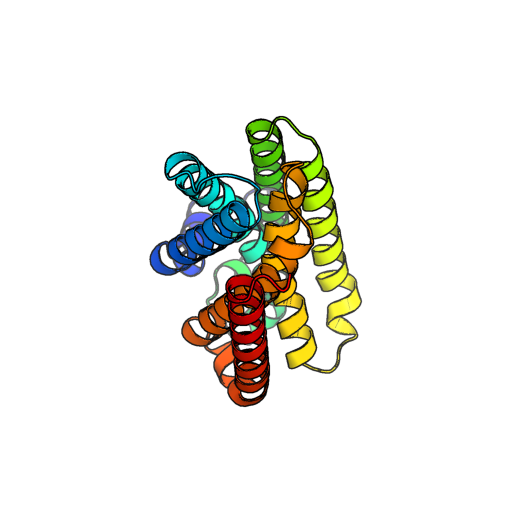? -2.523 -0.227 -18.276 1.00 82.00 175 PRO A C 1
ATOM 1346 O O . PRO A 1 175 ? -3.449 -0.849 -17.755 1.00 82.00 175 PRO A O 1
ATOM 1349 N N . ILE A 1 176 ? -1.329 -0.126 -17.679 1.00 86.69 176 ILE A N 1
ATOM 1350 C CA . ILE A 1 176 ? -0.982 -0.812 -16.421 1.00 86.69 176 ILE A CA 1
ATOM 1351 C C . ILE A 1 176 ? -1.670 -0.163 -15.217 1.00 86.69 176 ILE A C 1
ATOM 1353 O O . ILE A 1 176 ? -2.151 -0.862 -14.329 1.00 86.69 176 ILE A O 1
ATOM 1357 N N . LEU A 1 177 ? -1.740 1.167 -15.149 1.00 89.19 177 LEU A N 1
ATOM 1358 C CA . LEU A 1 177 ? -2.295 1.846 -13.971 1.00 89.19 177 LEU A CA 1
ATOM 1359 C C . LEU A 1 177 ? -3.790 1.566 -13.756 1.00 89.19 177 LEU A C 1
ATOM 1361 O O . LEU A 1 177 ? -4.160 1.251 -12.621 1.00 89.19 177 LEU A O 1
ATOM 1365 N N . PRO A 1 178 ? -4.653 1.605 -14.792 1.00 83.94 178 PRO A N 1
ATOM 1366 C CA . PRO A 1 178 ? -6.026 1.139 -14.669 1.00 83.94 178 PRO A CA 1
ATOM 1367 C C . PRO A 1 178 ? -6.071 -0.340 -14.269 1.00 83.94 178 PRO A C 1
ATOM 1369 O O . PRO A 1 178 ? -6.808 -0.695 -13.353 1.00 83.94 178 PRO A O 1
ATOM 1372 N N . ALA A 1 179 ? -5.232 -1.197 -14.861 1.00 82.38 179 ALA A N 1
ATOM 1373 C CA . ALA A 1 179 ? -5.161 -2.613 -14.497 1.00 82.38 179 ALA A CA 1
ATOM 1374 C C . ALA A 1 179 ? -4.919 -2.823 -12.999 1.00 82.38 179 ALA A C 1
ATOM 1376 O O . ALA A 1 179 ? -5.673 -3.530 -12.332 1.00 82.38 179 ALA A O 1
ATOM 1377 N N . VAL A 1 180 ? -3.902 -2.146 -12.462 1.00 89.25 180 VAL A N 1
ATOM 1378 C CA . VAL A 1 180 ? -3.554 -2.164 -11.040 1.00 89.25 180 VAL A CA 1
ATOM 1379 C C . VAL A 1 180 ? -4.726 -1.674 -10.201 1.00 89.25 180 VAL A C 1
ATOM 1381 O O . VAL A 1 180 ? -5.099 -2.333 -9.232 1.00 89.25 180 VAL A O 1
ATOM 1384 N N . LEU A 1 181 ? -5.349 -0.556 -10.581 1.00 87.19 181 LEU A N 1
ATOM 1385 C CA . LEU A 1 181 ? -6.517 -0.034 -9.877 1.00 87.19 181 LEU A CA 1
ATOM 1386 C C . LEU A 1 181 ? -7.645 -1.073 -9.828 1.00 87.19 181 LEU A C 1
ATOM 1388 O O . LEU A 1 181 ? -8.229 -1.303 -8.776 1.00 87.19 181 LEU A O 1
ATOM 1392 N N . SER A 1 182 ? -7.912 -1.763 -10.932 1.00 79.62 182 SER A N 1
ATOM 1393 C CA . SER A 1 182 ? -8.965 -2.774 -10.972 1.00 79.62 182 SER A CA 1
ATOM 1394 C C . SER A 1 182 ? -8.677 -4.028 -10.190 1.00 79.62 182 SER A C 1
ATOM 1396 O O . SER A 1 182 ? -9.561 -4.521 -9.490 1.00 79.62 182 SER A O 1
ATOM 1398 N N . VAL A 1 183 ? -7.467 -4.569 -10.299 1.00 81.44 183 VAL A N 1
ATOM 1399 C CA . VAL A 1 183 ? -7.151 -5.783 -9.551 1.00 81.44 183 VAL A CA 1
ATOM 1400 C C . VAL A 1 183 ? -7.112 -5.483 -8.057 1.00 81.44 183 VAL A C 1
ATOM 1402 O O . VAL A 1 183 ? -7.596 -6.289 -7.270 1.00 81.44 183 VAL A O 1
ATOM 1405 N N . THR A 1 184 ? -6.630 -4.306 -7.654 1.00 84.12 184 THR A N 1
ATOM 1406 C CA . THR A 1 184 ? -6.639 -3.908 -6.239 1.00 84.12 184 THR A CA 1
ATOM 1407 C C . THR A 1 184 ? -8.049 -3.657 -5.709 1.00 84.12 184 THR A C 1
ATOM 1409 O O . THR A 1 184 ? -8.351 -4.095 -4.603 1.00 84.12 184 THR A O 1
ATOM 1412 N N . LEU A 1 185 ? -8.947 -3.067 -6.505 1.00 81.00 185 LEU A N 1
ATOM 1413 C CA . LEU A 1 185 ? -10.367 -2.950 -6.152 1.00 81.00 185 LEU A CA 1
ATOM 1414 C C . LEU A 1 185 ? -11.046 -4.321 -6.011 1.00 81.00 185 LEU A C 1
ATOM 1416 O O . LEU A 1 185 ? -11.774 -4.535 -5.043 1.00 81.00 185 LEU A O 1
ATOM 1420 N N . LEU A 1 186 ? -10.798 -5.264 -6.932 1.00 76.00 186 LEU A N 1
ATOM 1421 C CA . LEU A 1 186 ? -11.309 -6.637 -6.803 1.00 76.00 186 LEU A CA 1
ATOM 1422 C C . LEU A 1 186 ? -10.789 -7.291 -5.535 1.00 76.00 186 LEU A C 1
ATOM 1424 O O . LEU A 1 186 ? -11.531 -7.926 -4.792 1.00 76.00 186 LEU A O 1
ATOM 1428 N N . TYR A 1 187 ? -9.488 -7.177 -5.325 1.00 78.31 187 TYR A N 1
ATOM 1429 C CA . TYR A 1 187 ? -8.826 -7.794 -4.204 1.00 78.31 187 TYR A CA 1
ATOM 1430 C C . TYR A 1 187 ? -9.418 -7.288 -2.882 1.00 78.31 187 TYR A C 1
ATOM 1432 O O . TYR A 1 187 ? -9.791 -8.103 -2.041 1.00 78.31 187 TYR A O 1
ATOM 1440 N N . GLU A 1 188 ? -9.604 -5.977 -2.725 1.00 76.19 188 GLU A N 1
ATOM 1441 C CA . GLU A 1 188 ? -10.250 -5.398 -1.541 1.00 76.19 188 GLU A CA 1
ATOM 1442 C C . GLU A 1 188 ? -11.728 -5.811 -1.442 1.00 76.19 188 GLU A C 1
ATOM 1444 O O . GLU A 1 188 ? -12.203 -6.124 -0.353 1.00 76.19 188 GLU A O 1
ATOM 1449 N N . PHE A 1 189 ? -12.452 -5.920 -2.562 1.00 74.31 189 PHE A N 1
ATOM 1450 C CA . PHE A 1 189 ? -13.826 -6.440 -2.581 1.00 74.31 189 PHE A CA 1
ATOM 1451 C C . PHE A 1 189 ? -13.923 -7.894 -2.086 1.00 74.31 189 PHE A C 1
ATOM 1453 O O . PHE A 1 189 ? -14.849 -8.242 -1.349 1.00 74.31 189 PHE A O 1
ATOM 1460 N N . LEU A 1 190 ? -12.968 -8.749 -2.464 1.00 73.31 190 LEU A N 1
ATOM 1461 C CA . LEU A 1 190 ? -12.932 -10.152 -2.047 1.00 73.31 190 LEU A CA 1
ATOM 1462 C C . LEU A 1 190 ? -12.542 -10.309 -0.569 1.00 73.31 190 LEU A C 1
ATOM 1464 O O . LEU A 1 190 ? -13.036 -11.225 0.092 1.00 73.31 190 LEU A O 1
ATOM 1468 N N . HIS A 1 191 ? -11.697 -9.419 -0.039 1.00 71.38 191 HIS A N 1
ATOM 1469 C CA . HIS A 1 191 ? -11.097 -9.578 1.291 1.00 71.38 191 HIS A CA 1
ATOM 1470 C C . HIS A 1 191 ? -11.721 -8.704 2.388 1.00 71.38 191 HIS A C 1
ATOM 1472 O O . HIS A 1 191 ? -11.658 -9.085 3.558 1.00 71.38 191 HIS A O 1
ATOM 1478 N N . ASP A 1 192 ? -12.368 -7.582 2.062 1.00 71.50 192 ASP A N 1
ATOM 1479 C CA . ASP A 1 192 ? -12.965 -6.677 3.050 1.00 71.50 192 ASP A CA 1
ATOM 1480 C C . ASP A 1 192 ? -14.488 -6.547 2.844 1.00 71.50 192 ASP A C 1
ATOM 1482 O O . ASP A 1 192 ? -15.014 -6.119 1.813 1.00 71.50 192 ASP A O 1
ATOM 1486 N N . THR A 1 193 ? -15.238 -6.956 3.873 1.00 67.56 193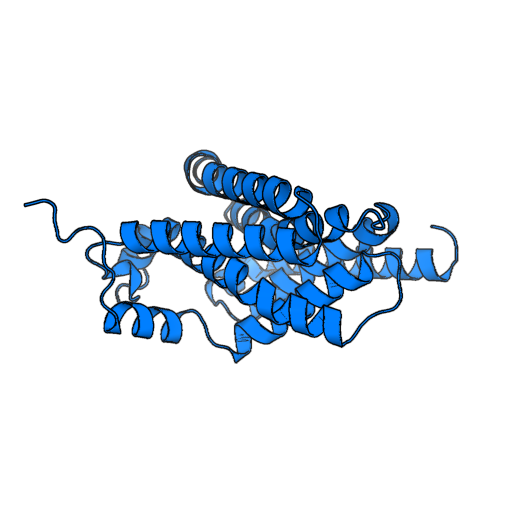 THR A N 1
ATOM 1487 C CA . THR A 1 193 ? -16.708 -6.914 3.912 1.00 67.56 193 THR A CA 1
ATOM 1488 C C . THR A 1 193 ? -17.274 -5.508 3.746 1.00 67.56 193 THR A C 1
ATOM 1490 O O . THR A 1 193 ? -18.401 -5.374 3.266 1.00 67.56 193 THR A O 1
ATOM 1493 N N . ARG A 1 194 ? -16.510 -4.460 4.085 1.00 66.12 194 ARG A N 1
ATOM 1494 C CA . ARG A 1 194 ? -16.933 -3.059 3.945 1.00 66.12 194 ARG A CA 1
ATOM 1495 C C . ARG A 1 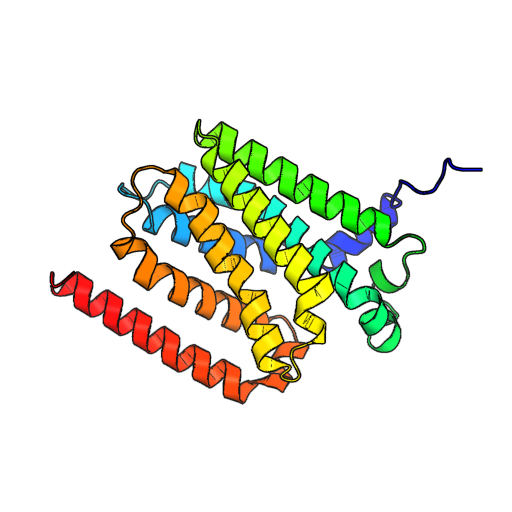194 ? -17.171 -2.688 2.481 1.00 66.12 194 ARG A C 1
ATOM 1497 O O . ARG A 1 194 ? -18.132 -1.982 2.187 1.00 66.12 194 ARG A O 1
ATOM 1504 N N . TYR A 1 195 ? -16.356 -3.202 1.557 1.00 64.12 195 TYR A N 1
ATOM 1505 C CA . TYR A 1 195 ? -16.491 -2.900 0.127 1.00 64.12 195 TYR A CA 1
ATOM 1506 C C . TYR A 1 195 ? -17.569 -3.731 -0.565 1.00 64.12 195 TYR A C 1
ATOM 1508 O O . TYR A 1 195 ? -18.161 -3.267 -1.538 1.00 64.12 195 TYR A O 1
ATOM 1516 N N . ARG A 1 196 ? -17.921 -4.904 -0.025 1.00 65.81 196 ARG A N 1
ATOM 1517 C CA . ARG A 1 196 ? -19.046 -5.705 -0.540 1.00 65.81 196 ARG A CA 1
ATOM 1518 C C . ARG A 1 196 ? -20.390 -4.983 -0.459 1.00 65.81 196 ARG A C 1
ATOM 1520 O O . ARG A 1 196 ? -21.269 -5.242 -1.269 1.00 65.81 196 ARG A O 1
ATOM 1527 N N . GLN A 1 197 ? -20.541 -4.035 0.463 1.00 63.72 197 GLN A N 1
ATOM 1528 C CA . GLN A 1 197 ? -21.751 -3.216 0.580 1.00 63.72 197 GLN A CA 1
ATOM 1529 C C . GLN A 1 197 ? -21.825 -2.089 -0.472 1.00 63.72 197 GLN A C 1
ATOM 1531 O O . GLN A 1 197 ? -22.904 -1.567 -0.727 1.00 63.72 197 GLN A O 1
ATOM 1536 N N . ALA A 1 198 ? -20.708 -1.749 -1.127 1.00 60.03 198 ALA A N 1
ATOM 1537 C CA . ALA A 1 198 ? -20.614 -0.751 -2.201 1.00 60.03 198 ALA A CA 1
ATOM 1538 C C . ALA A 1 198 ? -20.601 -1.387 -3.615 1.00 60.03 198 ALA A C 1
ATOM 1540 O O . ALA A 1 198 ? -20.171 -0.762 -4.588 1.00 60.03 198 ALA A O 1
ATOM 1541 N N . ALA A 1 199 ? -21.058 -2.643 -3.722 1.00 57.75 199 ALA A N 1
ATOM 1542 C CA . ALA A 1 199 ? -20.875 -3.538 -4.868 1.00 57.75 199 ALA A CA 1
ATOM 1543 C C . ALA A 1 199 ? -21.192 -2.959 -6.263 1.00 57.75 199 ALA A C 1
ATOM 1545 O O . ALA A 1 199 ? -20.329 -3.079 -7.125 1.00 57.75 199 ALA A O 1
ATOM 1546 N N . PRO A 1 200 ? -22.345 -2.318 -6.544 1.00 60.44 200 PRO A N 1
ATOM 1547 C CA . PRO A 1 200 ? -22.736 -2.053 -7.933 1.00 60.44 200 PRO A CA 1
ATOM 1548 C C . PRO A 1 200 ? -21.827 -1.042 -8.647 1.00 60.44 200 PRO A C 1
ATOM 1550 O O . PRO A 1 200 ? -21.513 -1.215 -9.824 1.00 60.44 200 PRO A O 1
ATOM 1553 N N . LEU A 1 201 ? -21.350 -0.012 -7.942 1.00 63.53 201 LEU A N 1
ATOM 1554 C CA . LEU A 1 201 ? -20.467 0.995 -8.535 1.00 63.53 201 LEU A CA 1
ATOM 1555 C C . LEU A 1 201 ? -19.034 0.471 -8.683 1.00 63.53 201 LEU A C 1
ATOM 1557 O O . LEU A 1 201 ? -18.363 0.778 -9.665 1.00 63.53 201 LEU A O 1
ATOM 1561 N N . LEU A 1 202 ? -18.590 -0.364 -7.736 1.00 59.59 202 LEU A N 1
ATOM 1562 C CA . LEU A 1 202 ? -17.314 -1.067 -7.829 1.00 59.59 202 LEU A CA 1
ATOM 1563 C C . LEU A 1 202 ? -17.317 -2.026 -9.017 1.00 59.59 202 LEU A C 1
ATOM 1565 O O . LEU A 1 202 ? -16.390 -1.966 -9.813 1.00 59.59 202 LEU A O 1
ATOM 1569 N N . THR A 1 203 ? -18.376 -2.819 -9.207 1.00 62.41 203 THR A N 1
ATOM 1570 C CA . THR A 1 203 ? -18.539 -3.695 -10.378 1.00 62.41 203 THR A CA 1
ATOM 1571 C C . THR A 1 203 ? -18.539 -2.899 -11.684 1.00 62.41 203 THR A C 1
ATOM 1573 O O . THR A 1 203 ? -17.881 -3.308 -12.634 1.00 62.41 203 THR A O 1
ATOM 1576 N N . PHE A 1 204 ? -19.188 -1.730 -11.732 1.00 64.50 204 PHE A N 1
ATOM 1577 C CA . PHE A 1 204 ? -19.158 -0.854 -12.909 1.00 64.50 204 PHE A CA 1
ATOM 1578 C C . PHE A 1 204 ? -17.751 -0.316 -13.214 1.00 64.50 204 PHE A C 1
ATOM 1580 O O . PHE A 1 204 ? -17.275 -0.444 -14.344 1.00 64.50 204 PHE A O 1
ATOM 1587 N N . CYS A 1 205 ? -17.053 0.236 -12.214 1.00 63.75 205 CYS A N 1
ATOM 1588 C CA . CYS A 1 205 ? -15.660 0.669 -12.365 1.00 63.75 205 CYS A CA 1
ATOM 1589 C C . CYS A 1 205 ? -14.763 -0.491 -12.814 1.00 63.75 205 CYS A C 1
ATOM 1591 O O . CYS A 1 205 ? -13.854 -0.304 -13.622 1.00 63.75 205 CYS A O 1
ATOM 1593 N N . TRP A 1 206 ? -15.049 -1.694 -12.328 1.00 66.75 206 TRP A N 1
ATOM 1594 C CA . TRP A 1 206 ? -14.318 -2.906 -12.652 1.00 66.75 206 TRP A CA 1
ATOM 1595 C C . TRP A 1 206 ? -14.532 -3.349 -14.105 1.00 66.75 206 TRP A C 1
ATOM 1597 O O . TRP A 1 206 ? -13.559 -3.542 -14.832 1.00 66.75 206 TRP A O 1
ATOM 1607 N N . CYS A 1 207 ? -15.783 -3.396 -14.574 1.00 63.28 207 CYS A N 1
ATOM 1608 C CA . CYS A 1 207 ? -16.118 -3.653 -15.978 1.00 63.28 207 CYS A CA 1
ATOM 1609 C C . CYS A 1 207 ? -15.485 -2.619 -16.916 1.00 63.28 207 CYS A C 1
ATOM 1611 O O . CYS A 1 207 ? -14.902 -2.988 -17.933 1.00 63.28 207 CYS A O 1
ATOM 1613 N N . LEU A 1 208 ? -15.552 -1.332 -16.558 1.00 68.94 208 LEU A N 1
ATOM 1614 C CA . LEU A 1 208 ? -14.969 -0.253 -17.355 1.00 68.94 208 LEU A CA 1
ATOM 1615 C C . LEU A 1 208 ? -13.454 -0.407 -17.487 1.00 68.94 208 LEU A C 1
ATOM 1617 O O . LEU A 1 208 ? -12.885 -0.227 -18.557 1.00 68.94 208 LEU A O 1
ATOM 1621 N N . THR A 1 209 ? -12.788 -0.762 -16.402 1.00 64.62 209 THR A N 1
ATOM 1622 C CA . THR A 1 209 ? -11.336 -0.870 -16.407 1.00 64.62 209 THR A CA 1
ATOM 1623 C C . THR A 1 209 ? -10.850 -2.147 -17.088 1.00 64.62 209 THR A C 1
ATOM 1625 O O . THR A 1 209 ? -9.850 -2.093 -17.795 1.00 64.62 209 THR A O 1
ATOM 1628 N N . LEU A 1 210 ? -11.556 -3.275 -16.925 1.00 65.38 210 LEU A N 1
ATOM 1629 C CA . LEU A 1 210 ? -11.304 -4.500 -17.692 1.00 65.38 210 LEU A CA 1
ATOM 1630 C C . LEU A 1 210 ? -11.455 -4.243 -19.192 1.00 65.38 210 LEU A C 1
ATOM 1632 O O . LEU A 1 210 ? -10.610 -4.681 -19.966 1.00 65.38 210 LEU A O 1
ATOM 1636 N N . LEU A 1 211 ? -12.476 -3.478 -19.589 1.00 70.12 211 LEU A N 1
ATOM 1637 C CA . LEU A 1 211 ? -12.666 -3.042 -20.970 1.00 70.12 211 LEU A CA 1
ATOM 1638 C C . LEU A 1 211 ? -11.483 -2.193 -21.461 1.00 70.12 211 LEU A C 1
ATOM 1640 O O . LEU A 1 211 ? -10.937 -2.476 -22.522 1.00 70.12 211 LEU A O 1
ATOM 1644 N N . LEU A 1 212 ? -11.043 -1.196 -20.686 1.00 70.88 212 LEU A N 1
ATOM 1645 C CA . LEU A 1 212 ? -9.891 -0.352 -21.040 1.00 70.88 212 LEU A CA 1
ATOM 1646 C C . LEU A 1 212 ? -8.583 -1.152 -21.149 1.00 70.88 212 LEU A C 1
ATOM 1648 O O . LEU A 1 212 ? -7.785 -0.909 -22.051 1.00 70.88 212 LEU A O 1
ATOM 1652 N N . LEU A 1 213 ? -8.384 -2.130 -20.265 1.00 64.44 213 LEU A N 1
ATOM 1653 C CA . LEU A 1 213 ? -7.269 -3.079 -20.300 1.00 64.44 213 LEU A CA 1
ATOM 1654 C C . LEU A 1 213 ? -7.269 -3.910 -21.587 1.00 64.44 213 LEU A C 1
ATOM 1656 O O . LEU A 1 213 ? -6.239 -4.022 -22.249 1.00 64.44 213 LEU A O 1
ATOM 1660 N N . LEU A 1 214 ? -8.428 -4.474 -21.940 1.00 67.75 214 LEU A N 1
ATOM 1661 C CA . LEU A 1 214 ? -8.624 -5.264 -23.155 1.00 67.75 214 LEU A CA 1
ATOM 1662 C C . LEU A 1 214 ? -8.350 -4.420 -24.401 1.00 67.75 214 LEU A C 1
ATOM 1664 O O . LEU A 1 214 ? -7.617 -4.853 -25.284 1.00 67.75 214 LEU A O 1
ATOM 1668 N N . LEU A 1 215 ? -8.869 -3.191 -24.438 1.00 69.94 215 LEU A N 1
ATOM 1669 C CA . LEU A 1 215 ? -8.629 -2.249 -25.530 1.00 69.94 215 LEU A CA 1
ATOM 1670 C C . LEU A 1 215 ? -7.144 -1.872 -25.648 1.00 69.94 215 LEU A C 1
ATOM 1672 O O . LEU A 1 215 ? -6.614 -1.849 -26.755 1.00 69.94 215 LEU A O 1
ATOM 1676 N N . GLY A 1 216 ? -6.455 -1.635 -24.528 1.00 64.94 216 GLY A N 1
ATOM 1677 C CA . GLY A 1 216 ? -5.019 -1.341 -24.515 1.00 64.94 216 GLY A CA 1
ATOM 1678 C C . GLY A 1 216 ? -4.160 -2.518 -24.986 1.00 64.94 216 GLY A C 1
ATOM 1679 O O . GLY A 1 216 ? -3.240 -2.330 -25.778 1.00 64.94 216 GLY A O 1
ATOM 1680 N N . LEU A 1 217 ? -4.487 -3.739 -24.552 1.00 64.38 217 LEU A N 1
ATOM 1681 C CA . LEU A 1 217 ? -3.839 -4.970 -25.019 1.00 64.38 217 LEU A CA 1
ATOM 1682 C C . LEU A 1 217 ? -4.039 -5.181 -26.521 1.00 64.38 217 LEU A C 1
ATOM 1684 O O . LEU A 1 217 ? -3.074 -5.457 -27.229 1.00 64.38 217 LEU A O 1
ATOM 1688 N N . LEU A 1 218 ? -5.268 -5.009 -27.014 1.00 70.25 218 LEU A N 1
ATOM 1689 C CA . LEU A 1 218 ? -5.586 -5.141 -28.436 1.00 70.25 218 LEU A CA 1
ATOM 1690 C C . LEU A 1 218 ? -4.863 -4.089 -29.285 1.00 70.25 218 LEU A C 1
ATOM 1692 O O . LEU A 1 218 ? -4.323 -4.427 -30.333 1.00 70.25 218 LEU A O 1
ATOM 1696 N N . ALA A 1 219 ? -4.794 -2.839 -28.824 1.00 65.69 219 ALA A N 1
ATOM 1697 C CA . ALA A 1 219 ? -4.087 -1.772 -29.531 1.00 65.69 219 ALA A CA 1
ATOM 1698 C C . ALA A 1 219 ? -2.568 -2.014 -29.601 1.00 65.69 219 ALA A C 1
ATOM 1700 O O . ALA A 1 219 ? -1.949 -1.751 -30.632 1.00 65.69 219 ALA A O 1
ATOM 1701 N N . ASN A 1 220 ? -1.980 -2.569 -28.538 1.00 60.12 220 ASN A N 1
ATOM 1702 C CA . ASN A 1 220 ? -0.560 -2.922 -28.492 1.00 60.12 220 ASN A CA 1
ATOM 1703 C C . ASN A 1 220 ? -0.249 -4.137 -29.391 1.00 60.12 220 ASN A C 1
ATOM 1705 O O . ASN A 1 220 ? 0.707 -4.115 -30.159 1.00 60.12 220 ASN A O 1
ATOM 1709 N N . LEU A 1 221 ? -1.110 -5.165 -29.386 1.00 65.00 221 LEU A N 1
ATOM 1710 C CA . LEU A 1 221 ? -1.006 -6.311 -30.305 1.00 65.00 221 LEU A CA 1
ATOM 1711 C C . LEU A 1 221 ? -1.176 -5.911 -31.777 1.00 65.00 221 LEU A C 1
ATOM 1713 O O . LEU A 1 221 ? -0.567 -6.520 -32.651 1.00 65.00 221 LEU A O 1
ATOM 1717 N N . ALA A 1 222 ? -1.982 -4.887 -32.052 1.00 71.25 222 ALA A N 1
ATOM 1718 C CA . ALA A 1 222 ? -2.178 -4.351 -33.394 1.00 71.25 222 ALA A CA 1
ATOM 1719 C C . ALA A 1 222 ? -1.033 -3.428 -33.865 1.00 71.25 222 ALA A C 1
ATOM 1721 O O . ALA A 1 222 ? -1.067 -2.974 -35.006 1.00 71.25 222 ALA A O 1
ATOM 1722 N N . GLY A 1 223 ? -0.040 -3.129 -33.014 1.00 64.12 223 GLY A N 1
ATOM 1723 C CA . GLY A 1 223 ? 1.058 -2.210 -33.338 1.00 64.12 223 GLY A CA 1
ATOM 1724 C C . GLY A 1 223 ? 0.616 -0.754 -33.527 1.00 64.12 223 GLY A C 1
ATOM 1725 O O . GLY A 1 223 ? 1.269 -0.004 -34.248 1.00 64.12 223 GLY A O 1
ATOM 1726 N N . VAL A 1 224 ? -0.515 -0.362 -32.930 1.00 58.91 224 VAL A N 1
ATOM 1727 C CA . VAL A 1 224 ? -1.135 0.967 -33.100 1.00 58.91 224 VAL A CA 1
ATOM 1728 C C . VAL A 1 224 ? -0.657 1.974 -32.034 1.00 58.91 224 VAL A C 1
ATOM 1730 O O . VAL A 1 224 ? -0.937 3.167 -32.152 1.00 58.91 224 VAL A O 1
ATOM 1733 N N . LEU A 1 225 ? 0.078 1.524 -31.009 1.00 50.84 225 LEU A N 1
ATOM 1734 C CA . LEU A 1 225 ? 0.558 2.326 -29.870 1.00 50.84 225 LEU A CA 1
ATOM 1735 C C . LEU A 1 225 ? 2.065 2.201 -29.629 1.00 50.84 225 LEU A C 1
ATOM 1737 O O . LEU A 1 225 ? 2.622 1.118 -29.907 1.00 50.84 225 LEU A O 1
#

Foldseek 3Di:
DPPPQADDDPVLVVVQCVVQPDCVQLQVLLLLLLVLLQLQFPDDDDPVSSVVSSVLSSLLVQLLSLVVCLLCLVVCCVVPVPRSLVPDPHSVNSNVSSVVSLQVSQVVLCVVLVHNQLVVLSVVLVVVVVCCSPPPLVVDPDPVVSVLVSLLSSLSNSCSNNVSNVGRDPLSSVLSSLVSSLVVLVSCCVVPPVCVVVPPVNVVSNVVSVVSNVVSVVCVVVVND

Sequence (225 aa):
MVGAAWFVGKQELQAYLRERFSPAVFLPLSLLLSLAVELGRKGELSLSSTLTLTLVLLLPLLGLRILDDYHDVELDRLRTPDRVLGRSANPRAYLRISHLLLLCSWIGASLLQSSLVPLLGGLLLTALLHAWYTRLRRKLSSIHAAALCLHCKYPGLVLALSLCSGEGSGSRLAPILPAVLSVTLLYEFLHDTRYRQAAPLLTFCWCLTLLLLLLGLLANLAGVL